Protein AF-A0A9D5UBB8-F1 (afdb_monomer)

Sequence (210 aa):
MQNVVEPSAAPTGLRERKKRERREALIDAAQTLVLERGLDRVTVEDICTSVGVSTRTFFNYFASKDDAVLGVEEFSPSPEAVRTFVAGGPTGDLLADVQALVADLLSHQAMSLDRVHRALALVEREHRLLARHMWWVENLRTGLLDVFGRRRADHPFVPEPELLVMVVMSLLRTTTLEWERLGRAGEPVDHLGSVVDQLRALAGPDPSPH

Nearest PDB structures (foldseek):
  2rae-assembly1_A-2  TM=6.970E-01  e=1.562E-05  Rhodococcus jostii RHA1
  8x0a-assembly1_A  TM=7.176E-01  e=3.049E-05  Mycobacterium tuberculosis
  3lwj-assembly1_A-2  TM=6.387E-01  e=3.022E-04  Syntrophomonas wolfei subsp. wolfei str. Goettingen G311
  6azh-assembly1_B  TM=5.506E-01  e=5.362E-04  Clostridium perfringens
  3ppb-assembly1_B  TM=5.165E-01  e=9.515E-04  Shewanella loihica PV-4

InterPro domains:
  IPR001647 DNA-binding HTH domain, TetR-type [PF00440] (26-67)
  IPR001647 DNA-binding HTH domain, TetR-type [PR00455] (26-39)
  IPR001647 DNA-binding HTH domain, TetR-type [PR00455] (47-70)
  IPR001647 DNA-binding HTH domain, TetR-type [PS50977] (20-80)
  IPR009057 Homedomain-like superfamily [SSF46689] (13-72)
  IPR023772 DNA-binding HTH domain, TetR-type, conserved site [PS01081] (38-69)
  IPR050109 HTH-type, TetR-like transcriptional regulator [PTHR30055] (14-204)

pLDDT: mean 84.74, std 15.16, range [31.66, 97.88]

Foldseek 3Di:
DDDDDDDDPDPVVVVVVVLLVLLQLLLVLLLVCCVVPNNVVDDCVSSCVVSVHDSVSVVVNDVDSLCSPLSDDLLAFDPVLLVQVLVCDPPVDNLVSLLVSLLSSQVVDPPPVVSNVSNVVSCVVPVVSVVVVVVSLVSRLVNQLVSVVSSCVVRNDDDDSNVSSVVSVVLNVVLSVVCVVVVVPDGSSVSSVVVSVVVVVVVDDDPDDD

Mean predicted aligned error: 8.42 Å

Solvent-accessible surface area (backbone atoms only — not comparable to full-atom values): 11992 Å² total; per-residue (Å²): 140,82,84,82,80,77,85,76,81,55,74,66,58,58,51,53,48,55,51,49,57,52,53,48,48,43,21,52,41,31,37,52,50,28,75,74,61,36,70,87,73,53,51,64,62,57,36,19,60,78,68,75,51,52,62,73,58,50,55,74,75,30,96,44,66,66,43,29,36,50,57,68,64,89,70,61,58,49,76,62,51,50,51,39,39,38,74,44,21,88,75,62,45,67,67,64,23,50,50,50,44,50,40,40,41,57,68,73,44,86,57,56,63,67,52,54,51,50,23,52,55,44,34,73,74,37,64,81,42,41,64,59,51,50,51,52,53,49,50,35,52,52,54,48,41,52,49,42,50,55,14,39,74,82,47,76,67,87,74,55,51,70,58,54,46,54,48,52,56,46,51,56,54,48,17,51,51,49,26,53,75,61,70,56,65,79,56,46,57,76,38,39,61,61,50,52,51,54,52,48,64,73,71,51,78,79,83,73,91,125

Radius of gyration: 20.27 Å; Cα contacts (8 Å, |Δi|>4): 168; chains: 1; bounding box: 52×50×59 Å

Structure (mmCIF, N/CA/C/O backbone):
data_AF-A0A9D5UBB8-F1
#
_entry.id   AF-A0A9D5UBB8-F1
#
loop_
_atom_site.group_PDB
_atom_site.id
_atom_site.type_symbol
_atom_site.label_atom_id
_atom_site.label_alt_id
_atom_site.label_comp_id
_atom_site.label_asym_id
_atom_site.label_entity_id
_atom_site.label_seq_id
_atom_site.pdbx_PDB_ins_code
_atom_site.Cartn_x
_atom_site.Cartn_y
_atom_site.Cartn_z
_atom_site.occupancy
_atom_site.B_iso_or_equiv
_atom_site.auth_seq_id
_atom_site.auth_comp_id
_atom_site.auth_asym_id
_atom_site.auth_atom_id
_atom_site.pdbx_PDB_model_num
ATOM 1 N N . MET A 1 1 ? 31.851 33.327 18.092 1.00 35.00 1 MET A N 1
ATOM 2 C CA . MET A 1 1 ? 30.567 32.694 18.464 1.00 35.00 1 MET A CA 1
ATOM 3 C C . MET A 1 1 ? 29.683 32.676 17.225 1.00 35.00 1 MET A C 1
ATOM 5 O O . MET A 1 1 ? 29.115 33.703 16.887 1.00 35.00 1 MET A O 1
ATOM 9 N N . GLN A 1 2 ? 29.658 31.562 16.492 1.00 34.34 2 GLN A N 1
ATOM 10 C CA . GLN A 1 2 ? 28.729 31.329 15.381 1.00 34.34 2 GLN A CA 1
ATOM 11 C C . GLN A 1 2 ? 27.652 30.371 15.892 1.00 34.34 2 GLN A C 1
ATOM 13 O O . GLN A 1 2 ? 27.950 29.220 16.194 1.00 34.34 2 GLN A O 1
ATOM 18 N N . ASN A 1 3 ? 26.425 30.875 16.038 1.00 31.66 3 ASN A N 1
ATOM 19 C CA . ASN A 1 3 ? 25.246 30.048 16.269 1.00 31.66 3 ASN A CA 1
ATOM 20 C C . ASN A 1 3 ? 24.839 29.437 14.927 1.00 31.66 3 ASN A C 1
ATOM 22 O O . ASN A 1 3 ? 24.320 30.136 14.057 1.00 31.66 3 ASN A O 1
ATOM 26 N N . VAL A 1 4 ? 25.094 28.142 14.768 1.00 39.59 4 VAL A N 1
ATOM 27 C CA . VAL A 1 4 ? 24.486 27.332 13.714 1.00 39.59 4 VAL A CA 1
ATOM 28 C C . VAL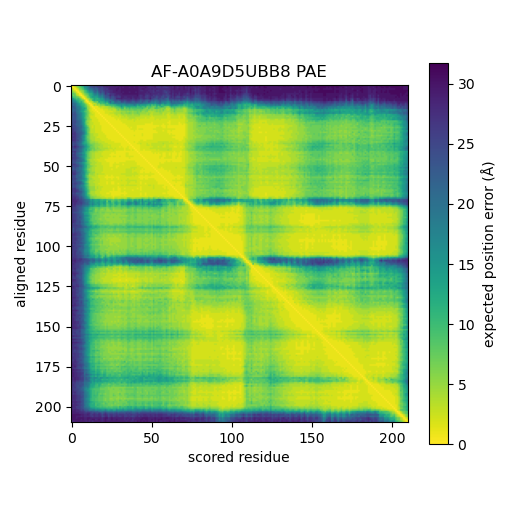 A 1 4 ? 23.039 27.091 14.133 1.00 39.59 4 VAL A C 1
ATOM 30 O O . VAL A 1 4 ? 22.773 26.457 15.149 1.00 39.59 4 VAL A O 1
ATOM 33 N N . VAL A 1 5 ? 22.108 27.673 13.383 1.00 40.50 5 VAL A N 1
ATOM 34 C CA . VAL A 1 5 ? 20.672 27.429 13.523 1.00 40.50 5 VAL A CA 1
ATOM 35 C C . VAL A 1 5 ? 20.382 26.054 12.920 1.00 40.50 5 VAL A C 1
ATOM 37 O O . VAL A 1 5 ? 20.577 25.854 11.723 1.00 40.50 5 VAL A O 1
ATOM 40 N N . GLU A 1 6 ? 19.948 25.105 13.749 1.00 36.81 6 GLU A N 1
ATOM 41 C CA . GLU A 1 6 ? 19.412 23.818 13.296 1.00 36.81 6 GLU A CA 1
ATOM 42 C C . GLU A 1 6 ? 18.152 24.029 12.431 1.00 36.81 6 GLU A C 1
ATOM 44 O O . GLU A 1 6 ? 17.333 24.906 12.734 1.00 36.81 6 GLU A O 1
ATOM 49 N N . PRO A 1 7 ? 17.946 23.239 11.362 1.00 40.22 7 PRO A N 1
ATOM 50 C CA . PRO A 1 7 ? 16.761 23.363 10.527 1.00 40.22 7 PRO A CA 1
ATOM 51 C C . PRO A 1 7 ? 15.523 22.857 11.285 1.00 40.22 7 PRO A C 1
ATOM 53 O O . PRO A 1 7 ? 15.347 21.665 11.524 1.00 40.22 7 PRO A O 1
ATOM 56 N N . SER A 1 8 ? 14.643 23.791 11.652 1.00 43.19 8 SER A N 1
ATOM 57 C CA . SER A 1 8 ? 13.324 23.518 12.230 1.00 43.19 8 SER A CA 1
ATOM 58 C C . SER A 1 8 ? 12.456 22.731 11.242 1.00 43.19 8 SER A C 1
ATOM 60 O O . SER A 1 8 ? 12.075 23.240 10.185 1.00 43.19 8 SER A O 1
ATOM 62 N N . ALA A 1 9 ? 12.124 21.486 11.586 1.00 46.97 9 ALA A N 1
ATOM 63 C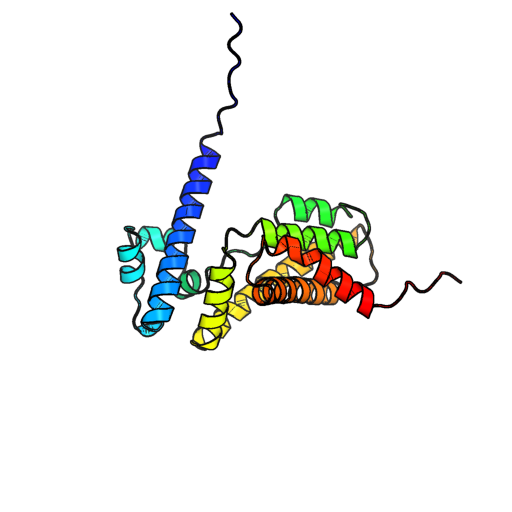 CA . ALA A 1 9 ? 11.106 20.711 10.888 1.00 46.97 9 ALA A CA 1
ATOM 64 C C . ALA A 1 9 ? 9.755 21.450 10.973 1.00 46.97 9 ALA A C 1
ATOM 66 O O . ALA A 1 9 ? 9.185 21.621 12.051 1.00 46.97 9 ALA A O 1
ATOM 67 N N . ALA A 1 10 ? 9.255 21.920 9.830 1.00 48.06 10 ALA A N 1
ATOM 68 C CA . ALA A 1 10 ? 8.090 22.796 9.738 1.00 48.06 10 ALA A CA 1
ATOM 69 C C . ALA A 1 10 ? 6.803 22.207 10.383 1.00 48.06 10 ALA A C 1
ATOM 71 O O . ALA A 1 10 ? 6.562 20.996 10.310 1.00 48.06 10 ALA A O 1
ATOM 72 N N . PRO A 1 11 ? 5.903 23.051 10.937 1.00 54.72 11 PRO A N 1
ATOM 73 C CA . PRO A 1 11 ? 4.670 22.644 11.637 1.00 54.72 11 PRO A CA 1
ATOM 74 C C . PRO A 1 11 ? 3.692 21.796 10.800 1.00 54.72 11 PRO A C 1
ATOM 76 O O . PRO A 1 11 ? 2.891 21.042 11.358 1.00 54.72 11 PRO A O 1
ATOM 79 N N . THR A 1 12 ? 3.778 21.865 9.470 1.00 56.44 12 THR A N 1
ATOM 80 C CA . THR A 1 12 ? 2.997 21.040 8.534 1.00 56.44 12 THR A CA 1
ATOM 81 C C . THR A 1 12 ? 3.331 19.550 8.665 1.00 56.44 12 THR A C 1
ATOM 83 O O . THR A 1 12 ? 2.424 18.720 8.691 1.00 56.44 12 THR A O 1
ATOM 86 N N . GLY A 1 13 ? 4.610 19.203 8.852 1.00 69.25 13 GLY A N 1
ATOM 87 C CA . GLY A 1 13 ? 5.048 17.808 8.977 1.00 69.25 13 GLY A CA 1
ATOM 88 C C . GLY A 1 13 ? 4.532 17.135 10.250 1.00 69.25 13 GLY A C 1
ATOM 89 O O . GLY A 1 13 ? 4.142 15.970 10.229 1.00 69.25 13 GLY A O 1
ATOM 90 N N . LEU A 1 14 ? 4.442 17.882 11.357 1.00 73.56 14 LEU A N 1
ATOM 91 C CA . LEU A 1 14 ? 3.919 17.362 12.623 1.00 73.56 14 LEU A CA 1
ATOM 92 C C . LEU A 1 14 ? 2.410 17.088 12.560 1.00 73.56 14 LEU A C 1
ATOM 94 O O . LEU A 1 14 ? 1.931 16.131 13.170 1.00 73.56 14 LEU A O 1
ATOM 98 N N . ARG A 1 15 ? 1.652 17.921 11.835 1.00 71.19 15 ARG A N 1
ATOM 99 C CA . ARG A 1 15 ? 0.204 17.749 11.668 1.00 71.19 15 ARG A CA 1
ATOM 100 C C . ARG A 1 15 ? -0.118 16.542 10.791 1.00 71.19 15 ARG A C 1
ATOM 102 O O . ARG A 1 15 ? -0.953 15.738 11.198 1.00 71.19 15 ARG A O 1
ATOM 109 N N . GLU A 1 16 ? 0.567 16.387 9.660 1.00 73.00 16 GLU A N 1
ATOM 110 C CA . GLU A 1 16 ? 0.404 15.217 8.787 1.00 73.00 16 GLU A CA 1
ATOM 111 C C . GLU A 1 16 ? 0.838 13.927 9.489 1.00 73.00 16 GLU A C 1
ATOM 113 O O . GLU A 1 16 ? 0.124 12.928 9.438 1.00 73.00 16 GLU A O 1
ATOM 118 N N . ARG A 1 17 ? 1.934 13.965 10.260 1.00 73.31 17 ARG A N 1
ATOM 119 C CA . ARG A 1 17 ? 2.358 12.814 11.066 1.00 73.31 17 ARG A CA 1
ATOM 120 C C . ARG A 1 17 ? 1.308 12.420 12.106 1.00 73.31 17 ARG A C 1
ATOM 122 O O . ARG A 1 17 ? 0.909 11.265 12.146 1.00 73.31 17 ARG A O 1
ATOM 129 N N . LYS A 1 18 ? 0.792 13.376 12.889 1.00 78.88 18 LYS A N 1
ATOM 130 C CA . LYS A 1 18 ? -0.265 13.114 13.888 1.00 78.88 18 LYS A CA 1
ATOM 131 C C . LYS A 1 18 ? -1.574 12.634 13.258 1.00 78.88 18 LYS A C 1
ATOM 133 O O . LYS A 1 18 ? -2.297 11.857 13.879 1.00 78.88 18 LYS A O 1
ATOM 138 N N . LYS A 1 19 ? -1.907 13.127 12.061 1.00 81.31 19 LYS A N 1
ATOM 139 C CA . LYS A 1 19 ? -3.074 12.689 11.284 1.00 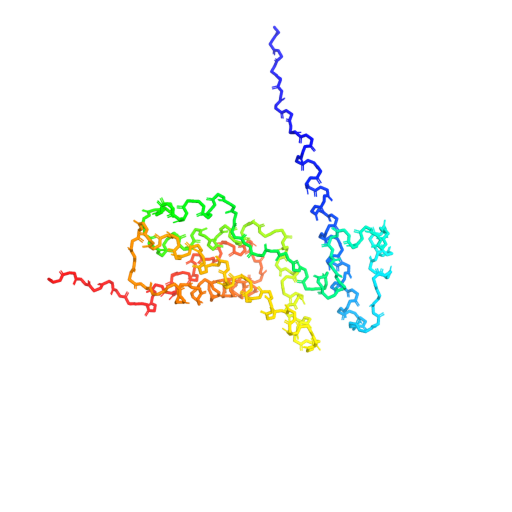81.31 19 LYS A CA 1
ATOM 140 C C . LYS A 1 19 ? -2.907 11.227 10.867 1.00 81.31 19 LYS A C 1
ATOM 142 O O . LYS A 1 19 ? -3.814 10.431 11.095 1.00 81.31 19 LYS A O 1
ATOM 147 N N . ARG A 1 20 ? -1.733 10.877 10.339 1.00 79.81 20 ARG A N 1
ATOM 148 C CA . ARG A 1 20 ? -1.368 9.511 9.966 1.00 79.81 20 ARG A CA 1
ATOM 149 C C . ARG A 1 20 ? -1.384 8.570 11.172 1.00 79.81 20 ARG A C 1
ATOM 151 O O . ARG A 1 20 ? -2.179 7.643 11.174 1.00 79.81 20 ARG A O 1
ATOM 158 N N . GLU A 1 21 ? -0.648 8.884 12.239 1.00 83.88 21 GLU A N 1
ATOM 159 C CA . GLU A 1 21 ? -0.615 8.103 13.493 1.00 83.88 21 GLU A CA 1
ATOM 160 C C . GLU A 1 21 ? -2.028 7.794 14.028 1.00 83.88 21 GLU A C 1
ATOM 162 O O . GLU A 1 21 ? -2.306 6.697 14.505 1.00 83.88 21 GLU A O 1
ATOM 167 N N . ARG A 1 22 ? -2.957 8.755 13.928 1.00 89.12 22 ARG A N 1
ATOM 168 C CA . ARG A 1 22 ? -4.339 8.562 14.386 1.00 89.12 22 ARG A CA 1
ATOM 169 C C . ARG A 1 22 ? -5.153 7.656 13.484 1.00 89.12 22 ARG A C 1
ATOM 171 O O . ARG A 1 22 ? -5.905 6.823 13.982 1.00 89.12 22 ARG A O 1
ATOM 178 N N . ARG A 1 23 ? -5.032 7.854 12.172 1.00 87.50 23 ARG A N 1
ATOM 179 C CA . ARG A 1 23 ? -5.676 7.004 11.171 1.00 87.50 23 ARG A CA 1
ATOM 180 C C . ARG A 1 23 ? -5.230 5.556 11.360 1.00 87.50 23 ARG A C 1
ATOM 182 O O . ARG A 1 23 ? -6.059 4.662 11.442 1.00 87.50 23 ARG A O 1
ATOM 189 N N . GLU A 1 24 ? -3.930 5.367 11.511 1.00 86.25 24 GLU A N 1
ATOM 190 C CA . GLU A 1 24 ? -3.284 4.091 11.774 1.00 86.25 24 GLU A CA 1
ATOM 191 C C . GLU A 1 24 ? -3.813 3.394 13.039 1.00 86.25 24 GLU A C 1
ATOM 193 O O . GLU A 1 24 ? -4.221 2.235 12.974 1.00 86.25 24 GLU A O 1
ATOM 198 N N . ALA A 1 25 ? -3.909 4.116 14.161 1.00 90.62 25 ALA A N 1
ATOM 199 C CA . ALA A 1 25 ? -4.462 3.574 15.404 1.00 90.62 25 ALA A CA 1
ATOM 200 C C . ALA A 1 25 ? -5.929 3.121 15.263 1.00 90.62 25 ALA A C 1
ATOM 202 O O . ALA A 1 25 ? -6.333 2.121 15.856 1.00 90.62 25 ALA A O 1
ATOM 203 N N . LEU A 1 26 ? -6.731 3.833 14.463 1.00 93.50 26 LEU A N 1
ATOM 204 C CA . LEU A 1 26 ? -8.118 3.450 14.179 1.00 93.50 26 LEU A CA 1
ATOM 205 C C . LEU A 1 26 ? -8.211 2.177 13.330 1.00 93.50 26 LEU A C 1
ATOM 207 O O . LEU A 1 26 ? -9.098 1.364 13.579 1.00 93.50 26 LEU A O 1
ATOM 211 N N . ILE A 1 27 ? -7.299 1.986 12.371 1.00 92.19 27 ILE A N 1
ATOM 212 C CA . ILE A 1 27 ? -7.224 0.760 11.560 1.00 92.19 27 ILE A CA 1
ATOM 213 C C . ILE A 1 27 ? -6.857 -0.428 12.444 1.00 92.19 27 ILE A C 1
ATOM 215 O O . ILE A 1 27 ? -7.539 -1.449 12.407 1.00 92.19 27 ILE A O 1
ATOM 219 N N . ASP A 1 28 ? -5.822 -0.290 13.277 1.00 91.06 28 ASP A N 1
ATOM 220 C CA . ASP A 1 28 ? -5.393 -1.364 14.179 1.00 91.06 28 ASP A CA 1
ATOM 221 C C . ASP A 1 28 ? -6.511 -1.776 15.137 1.00 91.06 28 ASP A C 1
ATOM 223 O O . ASP A 1 28 ? -6.783 -2.968 15.301 1.00 91.06 28 ASP A O 1
ATOM 227 N N . ALA A 1 29 ? -7.204 -0.797 15.722 1.00 95.25 29 ALA A N 1
ATOM 228 C CA . ALA A 1 29 ? -8.354 -1.042 16.581 1.00 95.25 29 ALA A CA 1
ATOM 229 C C . ALA A 1 29 ? -9.495 -1.752 15.837 1.00 95.25 29 ALA A C 1
ATOM 231 O O . ALA A 1 29 ? -10.019 -2.752 16.329 1.00 95.25 29 ALA A O 1
ATOM 232 N N . ALA A 1 30 ? -9.860 -1.271 14.645 1.00 95.38 30 ALA A N 1
ATOM 233 C CA . ALA A 1 30 ? -10.922 -1.862 13.836 1.00 95.38 30 ALA A CA 1
ATOM 234 C C . ALA A 1 30 ? -10.602 -3.313 13.454 1.00 95.38 30 ALA A C 1
ATOM 236 O O . ALA A 1 30 ? -11.425 -4.203 13.666 1.00 95.38 30 ALA A O 1
ATOM 237 N N . GLN A 1 31 ? -9.395 -3.565 12.947 1.00 93.88 31 GLN A N 1
ATOM 238 C CA . GLN A 1 31 ? -8.950 -4.900 12.558 1.00 93.88 31 GLN A CA 1
ATOM 239 C C . GLN A 1 31 ? -8.909 -5.854 13.750 1.00 93.88 31 GLN A C 1
ATOM 241 O O . GLN A 1 31 ? -9.426 -6.963 13.651 1.00 93.88 31 GLN A O 1
ATOM 246 N N . THR A 1 32 ? -8.351 -5.420 14.883 1.00 93.62 32 THR A N 1
ATOM 247 C CA . THR A 1 32 ? -8.248 -6.244 16.097 1.00 93.62 32 THR A CA 1
ATOM 248 C C . THR A 1 32 ? -9.630 -6.628 16.617 1.00 93.62 32 THR A C 1
ATOM 250 O O . THR A 1 32 ? -9.929 -7.812 16.764 1.00 93.62 32 THR A O 1
ATOM 253 N N . LEU A 1 33 ? -10.516 -5.646 16.813 1.00 95.75 33 LEU A N 1
ATOM 254 C CA . LEU A 1 33 ? -11.861 -5.894 17.333 1.00 95.75 33 LEU A CA 1
ATOM 255 C C . LEU A 1 33 ? -12.670 -6.811 16.412 1.00 95.75 33 LEU A C 1
ATOM 257 O O . LEU A 1 33 ? -13.388 -7.689 16.893 1.00 95.75 33 LEU A O 1
ATOM 261 N N . VAL A 1 34 ? -12.559 -6.629 15.093 1.00 95.62 34 VAL A N 1
ATOM 262 C CA . VAL A 1 34 ? -13.282 -7.462 14.126 1.00 95.62 34 VAL A CA 1
ATOM 263 C C . VAL A 1 34 ? -12.703 -8.874 14.056 1.00 95.62 34 VAL A C 1
ATOM 265 O O . VAL A 1 34 ? -13.474 -9.830 14.005 1.00 95.62 34 VAL A O 1
ATOM 268 N N . LEU A 1 35 ? -11.379 -9.040 14.117 1.00 92.06 35 LEU A N 1
ATOM 269 C CA . LEU A 1 35 ? -10.755 -10.365 14.173 1.00 92.06 35 LEU A CA 1
ATOM 270 C C . LEU A 1 35 ? -11.155 -11.151 15.431 1.00 92.06 35 LEU A C 1
ATOM 272 O O . LEU A 1 35 ? -11.280 -12.373 15.355 1.00 92.06 35 LEU A O 1
ATOM 276 N N . GLU A 1 36 ? -11.363 -10.465 16.558 1.00 93.50 36 GLU A N 1
ATOM 277 C CA . GLU A 1 36 ? -11.774 -11.067 17.831 1.00 93.50 36 GLU A CA 1
ATOM 278 C C . GLU A 1 36 ? -13.274 -11.381 17.902 1.00 93.50 36 GLU A C 1
ATOM 280 O O . GLU A 1 36 ? -13.670 -12.423 18.427 1.00 93.50 36 GLU A O 1
ATOM 285 N N . ARG A 1 37 ? -14.127 -10.461 17.432 1.00 94.12 37 ARG A N 1
ATOM 286 C CA . ARG A 1 37 ? -15.574 -10.478 17.722 1.00 94.12 37 ARG A CA 1
ATOM 287 C C . ARG A 1 37 ? -16.449 -10.726 16.494 1.00 94.12 37 ARG A C 1
ATOM 289 O O . ARG A 1 37 ? -17.637 -11.001 16.659 1.00 94.12 37 ARG A O 1
ATOM 296 N N . GLY A 1 38 ? -15.882 -10.648 15.292 1.00 92.31 38 GLY A N 1
ATOM 297 C CA . GLY A 1 38 ? -16.609 -10.656 14.022 1.00 92.31 38 GLY A CA 1
ATOM 298 C C . GLY A 1 38 ? -17.159 -9.277 13.654 1.00 92.31 38 GLY A C 1
ATOM 299 O O . GLY A 1 38 ? -17.419 -8.433 14.519 1.00 92.31 38 GLY A O 1
ATOM 300 N N . LEU A 1 39 ? -17.355 -9.035 12.357 1.00 93.25 39 LEU A N 1
ATOM 301 C CA . LEU A 1 39 ? -17.629 -7.691 11.842 1.00 93.25 39 LEU A CA 1
ATOM 302 C C . LEU A 1 39 ? -19.002 -7.148 12.278 1.00 93.25 39 LEU A C 1
ATOM 304 O O . LEU A 1 39 ? -19.124 -5.944 12.480 1.00 93.25 39 LEU A O 1
ATOM 308 N N . ASP A 1 40 ? -20.012 -7.986 12.536 1.00 93.00 40 ASP A N 1
ATOM 309 C CA . ASP A 1 40 ? -21.339 -7.531 13.002 1.00 93.00 40 ASP A CA 1
ATOM 310 C C . ASP A 1 40 ? -21.354 -7.025 14.441 1.00 93.00 40 ASP A C 1
ATOM 312 O O . ASP A 1 40 ? -22.159 -6.162 14.788 1.00 93.00 40 ASP A O 1
ATOM 316 N N . ARG A 1 41 ? -20.474 -7.562 15.290 1.00 94.69 41 ARG A N 1
ATOM 317 C CA . ARG A 1 41 ? -20.488 -7.292 16.735 1.00 94.69 41 ARG A CA 1
ATOM 318 C C . ARG A 1 41 ? -19.673 -6.065 17.131 1.00 94.69 41 ARG A C 1
ATOM 320 O O . ARG A 1 41 ? -19.640 -5.726 18.308 1.00 94.69 41 ARG A O 1
ATOM 327 N N . VAL A 1 42 ? -19.003 -5.436 16.169 1.00 97.31 42 VAL A N 1
ATOM 328 C CA . VAL A 1 42 ? -18.158 -4.259 16.381 1.00 97.31 42 VAL A CA 1
ATOM 329 C C . VAL A 1 42 ? -18.852 -3.024 15.823 1.00 97.31 42 VAL A C 1
ATOM 331 O O . VAL A 1 42 ? -19.240 -2.990 14.651 1.00 97.31 42 VAL A O 1
ATOM 334 N N . THR A 1 43 ? -18.979 -1.992 16.648 1.00 97.38 43 THR A N 1
ATOM 335 C CA . THR A 1 43 ? -19.530 -0.686 16.265 1.00 97.38 43 THR A CA 1
ATOM 336 C C . THR A 1 43 ? -18.425 0.345 16.025 1.00 97.38 43 THR A C 1
ATOM 338 O O . THR A 1 43 ? -17.272 0.153 16.415 1.00 97.38 43 THR A O 1
ATOM 341 N N . VAL A 1 44 ? -18.761 1.460 15.364 1.00 97.38 44 VAL A N 1
ATOM 342 C CA . VAL A 1 44 ? -17.823 2.589 15.216 1.00 97.38 44 VAL A CA 1
ATOM 343 C C . VAL A 1 44 ? -17.495 3.176 16.592 1.00 97.38 44 VAL A C 1
ATOM 345 O O . VAL A 1 44 ? -16.356 3.561 16.843 1.00 97.38 44 VAL A O 1
ATOM 348 N N . GLU A 1 45 ? -18.465 3.190 17.503 1.00 97.62 45 GLU A N 1
ATOM 349 C CA . GLU A 1 45 ? -18.317 3.616 18.891 1.00 97.62 45 GLU A CA 1
ATOM 350 C C . GLU A 1 45 ? -17.312 2.752 19.663 1.00 97.62 45 GLU A C 1
ATOM 352 O O . GLU A 1 45 ? -16.493 3.308 20.398 1.00 97.62 45 GLU A O 1
ATOM 357 N N . ASP A 1 46 ? -17.308 1.429 19.464 1.00 97.88 46 ASP A N 1
ATOM 358 C CA . ASP A 1 46 ? -16.328 0.528 20.092 1.00 97.88 46 ASP A CA 1
ATOM 359 C C . ASP A 1 46 ? -14.898 0.873 19.655 1.00 97.88 46 ASP A C 1
ATOM 361 O O . ASP A 1 46 ? -14.002 1.023 20.489 1.00 97.88 46 ASP A O 1
ATOM 365 N N . ILE A 1 47 ? -14.701 1.073 18.346 1.00 97.62 47 ILE A N 1
ATOM 366 C CA . ILE A 1 47 ? -13.408 1.442 17.746 1.00 97.62 47 ILE A CA 1
ATOM 367 C C . ILE A 1 47 ? -12.952 2.820 18.250 1.00 97.62 47 ILE A C 1
ATOM 369 O O . ILE A 1 47 ? -11.787 3.035 18.590 1.00 97.62 47 ILE A O 1
ATOM 373 N N . CYS A 1 48 ? -13.875 3.779 18.318 1.00 97.38 48 CYS A N 1
ATOM 374 C CA . CYS A 1 48 ? -13.596 5.123 18.816 1.00 97.38 48 CYS A CA 1
ATOM 375 C C . CYS A 1 48 ? -13.193 5.103 20.292 1.00 97.38 48 CYS A C 1
ATOM 377 O O . CYS A 1 48 ? -12.218 5.753 20.675 1.00 97.38 48 CYS A O 1
ATOM 379 N N . THR A 1 49 ? -13.910 4.319 21.099 1.00 97.31 49 THR A N 1
ATOM 380 C CA . THR A 1 49 ? -13.626 4.113 22.521 1.00 97.31 49 THR A CA 1
ATOM 381 C C . THR A 1 49 ? -12.229 3.540 22.730 1.00 97.31 49 THR A C 1
ATOM 383 O O . THR A 1 49 ? -11.494 4.054 23.570 1.00 97.31 49 THR A O 1
ATOM 386 N N . SER A 1 50 ? -11.820 2.537 21.944 1.00 96.81 50 SER A N 1
ATOM 387 C CA . SER A 1 50 ? -10.497 1.918 22.104 1.00 96.81 50 SER A CA 1
ATOM 388 C C . SER A 1 50 ? -9.332 2.853 21.765 1.00 96.81 50 SER A C 1
ATOM 390 O O . SER A 1 50 ? -8.243 2.680 22.303 1.00 96.81 50 SER A O 1
ATOM 392 N N . VAL A 1 51 ? -9.546 3.847 20.894 1.00 96.19 51 VAL A N 1
ATOM 393 C CA . VAL A 1 51 ? -8.515 4.828 20.493 1.00 96.19 51 VAL A CA 1
ATOM 394 C C . VAL A 1 51 ? -8.628 6.150 21.271 1.00 96.19 51 VAL A C 1
ATOM 396 O O . VAL A 1 51 ? -7.724 6.983 21.225 1.00 96.19 51 VAL A O 1
ATOM 399 N N . GLY A 1 52 ? -9.722 6.367 22.008 1.00 95.50 52 GLY A N 1
ATOM 400 C CA . GLY A 1 52 ? -9.965 7.605 22.753 1.00 95.50 52 GLY A CA 1
ATOM 401 C C . GLY A 1 52 ? -10.331 8.797 21.861 1.00 95.50 52 GLY A C 1
ATOM 402 O O . GLY A 1 52 ? -9.909 9.925 22.121 1.00 95.50 52 GLY A O 1
ATOM 403 N N . VAL A 1 53 ? -11.101 8.568 20.792 1.00 95.88 53 VAL A N 1
ATOM 404 C CA . VAL A 1 53 ? -11.580 9.623 19.879 1.00 95.88 53 VAL A CA 1
ATOM 405 C C . VAL A 1 53 ? -13.106 9.641 19.791 1.00 95.88 53 VAL A C 1
ATOM 407 O O . VAL A 1 53 ? -13.776 8.711 20.219 1.00 95.88 53 VAL A O 1
ATOM 410 N N . SER A 1 54 ? -13.681 10.706 19.228 1.00 96.38 54 SER A N 1
ATOM 411 C CA . SER A 1 54 ? -15.123 10.767 18.953 1.00 96.38 54 SER A CA 1
ATOM 412 C C . SER A 1 54 ? -15.487 10.107 17.619 1.00 96.38 54 SER A C 1
ATOM 414 O O . SER A 1 54 ? -14.674 10.084 16.694 1.00 96.38 54 SER A O 1
ATOM 416 N N . THR A 1 55 ? -16.746 9.693 17.460 1.00 96.44 55 THR A N 1
ATOM 417 C CA . THR A 1 55 ? -17.292 9.214 16.173 1.00 96.44 55 THR A CA 1
ATOM 418 C C . THR A 1 55 ? -17.151 10.256 15.063 1.00 96.44 55 THR A C 1
ATOM 420 O O . THR A 1 55 ? -16.762 9.933 13.946 1.00 96.44 55 THR A O 1
ATOM 423 N N . ARG A 1 56 ? -17.336 11.547 15.377 1.00 95.56 56 ARG A N 1
ATOM 424 C CA . ARG A 1 56 ? -17.041 12.647 14.441 1.00 95.56 56 ARG A CA 1
ATOM 425 C C . ARG A 1 56 ? -15.586 12.629 13.972 1.00 95.56 56 ARG A C 1
ATOM 427 O O . ARG A 1 56 ? -15.319 12.902 12.809 1.00 95.56 56 ARG A O 1
ATOM 434 N N . THR A 1 57 ? -14.648 12.337 14.872 1.00 93.38 57 THR A N 1
ATOM 435 C CA . THR A 1 57 ? -13.233 12.215 14.508 1.00 93.38 57 THR A CA 1
ATOM 436 C C . THR A 1 57 ? -13.029 11.025 13.585 1.00 93.38 57 THR A C 1
ATOM 438 O O . THR A 1 57 ? -12.368 11.203 12.575 1.00 93.38 57 THR A O 1
ATOM 441 N N . PHE A 1 58 ? -13.632 9.868 13.868 1.00 94.88 58 PHE A N 1
ATOM 442 C CA 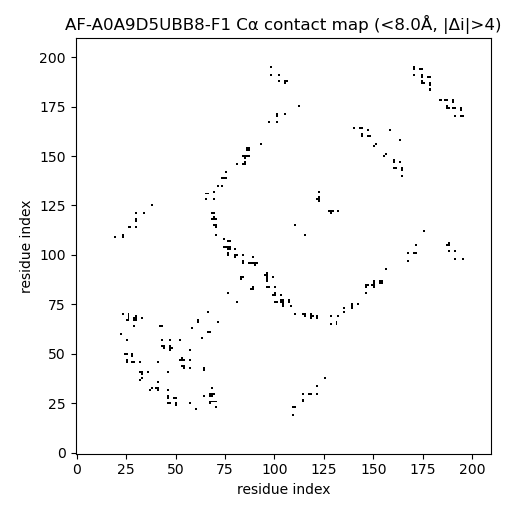. PHE A 1 58 ? -13.580 8.693 12.990 1.00 94.88 58 PHE A CA 1
ATOM 443 C C . PHE A 1 58 ? -14.060 9.007 11.568 1.00 94.88 58 PHE A C 1
ATOM 445 O O . PHE A 1 58 ? -13.339 8.738 10.609 1.00 94.88 58 PHE A O 1
ATOM 452 N N . PHE A 1 59 ? -15.219 9.659 11.428 1.00 93.88 59 PHE A N 1
ATOM 453 C CA . PHE A 1 59 ? -15.777 10.000 10.116 1.00 93.88 59 PHE A CA 1
ATOM 454 C C . PHE A 1 59 ? -14.969 11.055 9.343 1.00 93.88 59 PHE A C 1
ATOM 456 O O . PHE A 1 59 ? -15.135 11.183 8.134 1.00 93.88 59 PHE A O 1
ATOM 463 N N . ASN A 1 60 ? -14.045 11.773 9.994 1.00 91.31 60 ASN A N 1
ATOM 464 C CA . ASN A 1 60 ? -13.072 12.612 9.283 1.00 91.31 60 ASN A CA 1
ATOM 465 C C . ASN A 1 60 ? -11.983 11.789 8.566 1.00 91.31 60 ASN A C 1
ATOM 467 O O . ASN A 1 60 ? -11.256 12.349 7.747 1.00 91.31 60 ASN A O 1
ATOM 471 N N . TYR A 1 61 ? -11.823 10.505 8.907 1.00 87.69 61 TYR A N 1
ATOM 472 C CA . TYR A 1 61 ? -10.826 9.604 8.318 1.00 87.69 61 TYR A CA 1
ATOM 473 C C . TYR A 1 61 ? -11.447 8.521 7.438 1.00 87.69 61 TYR A C 1
ATOM 475 O O . TYR A 1 61 ? -10.840 8.148 6.438 1.00 87.69 61 TYR A O 1
ATOM 483 N N . PHE A 1 62 ? -12.625 8.010 7.802 1.00 90.25 62 PHE A N 1
ATOM 484 C CA . PHE A 1 62 ? -13.249 6.871 7.133 1.00 90.25 62 PHE A CA 1
ATOM 485 C C . PHE A 1 62 ? -14.723 7.136 6.857 1.00 90.25 62 PHE A C 1
ATOM 487 O O . PHE A 1 62 ? -15.453 7.600 7.731 1.00 90.25 62 PHE A O 1
ATOM 494 N N . ALA A 1 63 ? -15.184 6.778 5.659 1.00 88.94 63 ALA A N 1
ATOM 495 C CA . ALA A 1 63 ? -16.599 6.870 5.315 1.00 88.94 63 ALA A CA 1
ATOM 496 C C . ALA A 1 63 ? -17.438 5.791 6.025 1.00 88.94 63 ALA A C 1
ATOM 498 O O . ALA A 1 63 ? -18.633 5.978 6.248 1.00 88.94 63 ALA A O 1
ATOM 499 N N . SER A 1 64 ? -16.825 4.662 6.394 1.00 91.25 64 SER A N 1
ATOM 500 C CA . SER A 1 64 ? -17.509 3.545 7.045 1.00 91.25 64 SER A CA 1
ATOM 501 C C . SER A 1 64 ? -16.580 2.703 7.927 1.00 91.25 64 SER A C 1
ATOM 503 O O . SER A 1 64 ? -15.357 2.798 7.835 1.00 91.25 64 SER 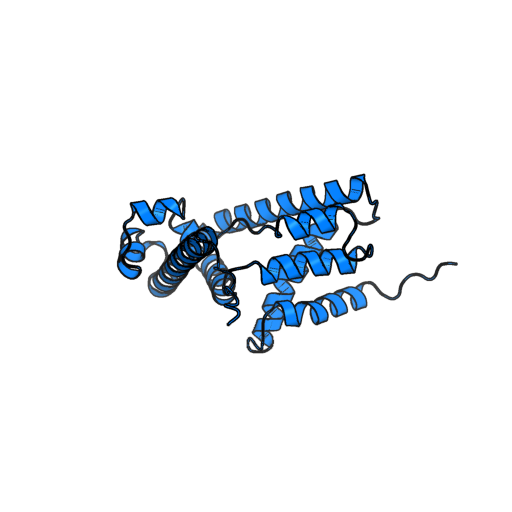A O 1
ATOM 505 N N . LYS A 1 65 ? -17.168 1.840 8.771 1.00 92.69 65 LYS A N 1
ATOM 506 C CA . LYS A 1 65 ? -16.433 0.814 9.532 1.00 92.69 65 LYS A CA 1
ATOM 507 C C . LYS A 1 65 ? -15.624 -0.089 8.602 1.00 92.69 65 LYS A C 1
ATOM 509 O O . LYS A 1 65 ? -14.459 -0.340 8.878 1.00 92.69 65 LYS A O 1
ATOM 514 N N . ASP A 1 66 ? -16.219 -0.523 7.497 1.00 92.25 66 ASP A N 1
ATOM 515 C CA . ASP A 1 66 ? -15.584 -1.430 6.540 1.00 92.25 66 ASP A CA 1
ATOM 516 C C . ASP A 1 66 ? -14.317 -0.810 5.926 1.00 92.25 66 ASP A C 1
ATOM 518 O O . ASP A 1 66 ? -13.325 -1.510 5.740 1.00 92.25 66 ASP A O 1
ATOM 522 N N . ASP A 1 67 ? -14.303 0.512 5.702 1.00 88.25 67 ASP A N 1
ATOM 523 C CA . ASP A 1 67 ? -13.101 1.236 5.254 1.00 88.25 67 ASP A CA 1
ATOM 524 C C . ASP A 1 67 ? -11.979 1.200 6.290 1.00 88.25 67 ASP A C 1
ATOM 526 O O . ASP A 1 67 ? -10.817 0.991 5.943 1.00 88.25 67 ASP A O 1
ATOM 530 N N . ALA A 1 68 ? -12.322 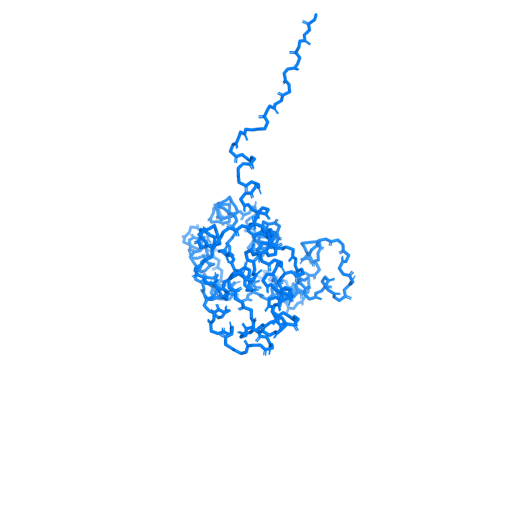1.379 7.568 1.00 90.75 68 ALA A N 1
ATOM 531 C CA . ALA A 1 68 ? -11.354 1.301 8.658 1.00 90.75 68 ALA A CA 1
ATOM 532 C C . ALA A 1 68 ? -10.824 -0.129 8.847 1.00 90.75 68 ALA A C 1
ATOM 534 O O . ALA A 1 68 ? -9.632 -0.318 9.066 1.00 90.75 68 ALA A O 1
ATOM 535 N N . VAL A 1 69 ? -11.692 -1.136 8.715 1.00 91.25 69 VAL A N 1
ATOM 536 C CA . VAL A 1 69 ? -11.350 -2.564 8.831 1.00 91.25 69 VAL A CA 1
ATOM 537 C C . VAL A 1 69 ? -10.403 -2.996 7.713 1.00 91.25 69 VAL A C 1
ATOM 539 O O . VAL A 1 69 ? -9.409 -3.677 7.961 1.00 91.25 69 VAL A O 1
ATOM 542 N N . LEU A 1 70 ? -10.667 -2.568 6.481 1.00 85.88 70 LEU A N 1
ATOM 543 C CA . LEU A 1 70 ? -9.781 -2.856 5.357 1.00 85.88 70 LEU A CA 1
ATOM 544 C C . LEU A 1 70 ? -8.519 -1.976 5.358 1.00 85.88 70 LEU A C 1
ATOM 546 O O . LEU A 1 70 ? -7.569 -2.274 4.643 1.00 85.88 70 LEU A O 1
ATOM 550 N N . GLY A 1 71 ? -8.494 -0.903 6.155 1.00 78.12 71 GLY A N 1
ATOM 551 C CA . GLY A 1 71 ? -7.373 0.035 6.229 1.00 78.12 71 GLY A CA 1
ATOM 552 C C . GLY A 1 71 ? -7.178 0.879 4.969 1.00 78.12 71 GLY A C 1
ATOM 553 O O . GLY A 1 71 ? -6.136 1.511 4.802 1.00 78.12 71 GLY A O 1
ATOM 554 N N . VAL A 1 72 ? -8.185 0.907 4.096 1.00 64.38 72 VAL A N 1
ATOM 555 C CA . VAL A 1 72 ? -8.072 1.355 2.706 1.00 64.38 72 VAL A CA 1
ATOM 556 C C . VAL A 1 72 ? -7.697 2.829 2.633 1.00 64.38 72 VAL A C 1
ATOM 5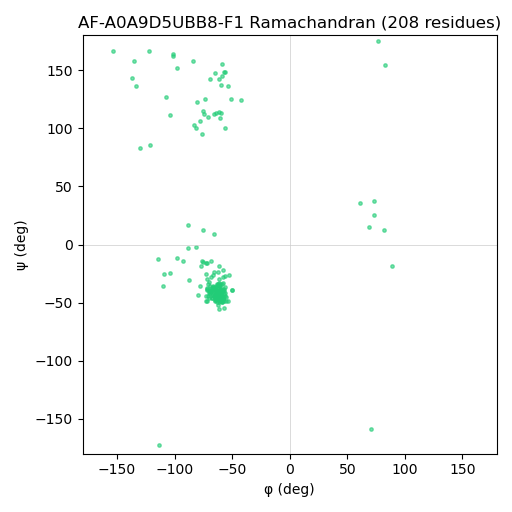58 O O . VAL A 1 72 ? -8.458 3.708 3.040 1.00 64.38 72 VAL A O 1
ATOM 561 N N . GLU A 1 73 ? -6.497 3.092 2.130 1.00 65.69 73 GLU A N 1
ATOM 562 C CA . GLU A 1 73 ? -6.080 4.396 1.615 1.00 65.69 73 GLU A CA 1
ATOM 563 C C . GLU A 1 73 ? -6.149 4.366 0.083 1.00 65.69 73 GLU A C 1
ATOM 565 O O . GLU A 1 73 ? -6.196 3.283 -0.515 1.00 65.69 73 GLU A O 1
ATOM 570 N N . GLU A 1 74 ? -6.154 5.538 -0.557 1.00 60.59 74 GLU A N 1
ATOM 571 C CA . GLU A 1 74 ? -5.803 5.634 -1.975 1.00 60.59 74 GLU A CA 1
ATOM 572 C C . GLU A 1 74 ? -4.407 5.025 -2.136 1.00 60.59 74 GLU A C 1
ATOM 574 O O . GLU A 1 74 ? -3.392 5.612 -1.767 1.00 60.59 74 GLU A O 1
ATOM 579 N N . PHE A 1 75 ? -4.367 3.778 -2.601 1.00 68.19 75 PHE A N 1
ATOM 580 C CA . PHE A 1 75 ? -3.129 3.095 -2.919 1.00 68.19 75 PHE A CA 1
ATOM 581 C C . PHE A 1 75 ? -2.676 3.688 -4.240 1.00 68.19 75 PHE A C 1
ATOM 583 O O . PHE A 1 75 ? -3.170 3.331 -5.304 1.00 68.19 75 PHE A O 1
ATOM 590 N N . SER A 1 76 ? -1.816 4.687 -4.154 1.00 76.94 76 SER A N 1
ATOM 591 C CA . SER A 1 76 ? -1.281 5.384 -5.310 1.00 76.94 76 SER A CA 1
ATOM 592 C C . SER A 1 76 ? 0.208 5.606 -5.105 1.00 76.94 76 SER A C 1
ATOM 594 O O . SER A 1 76 ? 0.609 5.911 -3.976 1.00 76.94 76 SER A O 1
ATOM 596 N N . PRO A 1 77 ? 1.023 5.509 -6.166 1.00 84.88 77 PRO A N 1
ATOM 597 C CA . PRO A 1 77 ? 2.410 5.926 -6.077 1.00 84.88 77 PRO A CA 1
ATOM 598 C C . PRO A 1 77 ? 2.484 7.400 -5.673 1.00 84.88 77 PRO A C 1
ATOM 600 O O . PRO A 1 77 ? 1.553 8.179 -5.917 1.00 84.88 77 PRO A O 1
ATOM 603 N N . SER A 1 78 ? 3.595 7.800 -5.067 1.00 88.50 78 SER A N 1
ATOM 604 C CA . SER A 1 78 ? 3.825 9.188 -4.705 1.00 88.50 78 SER A CA 1
ATOM 605 C C . SER A 1 78 ? 3.707 10.091 -5.944 1.00 88.50 78 SER A C 1
ATOM 607 O O . SER A 1 78 ? 4.064 9.689 -7.060 1.00 88.50 78 SER A O 1
ATOM 609 N N . PRO A 1 79 ? 3.254 11.351 -5.795 1.00 91.31 79 PRO A N 1
ATOM 610 C CA . PRO A 1 79 ? 3.186 12.271 -6.927 1.00 91.31 79 PRO A CA 1
ATOM 611 C C . PRO A 1 79 ? 4.534 12.453 -7.637 1.00 91.31 79 PRO A C 1
ATOM 613 O O . PRO A 1 79 ? 4.565 12.785 -8.818 1.00 91.31 79 PRO A O 1
ATOM 616 N N . GLU A 1 80 ? 5.646 12.279 -6.919 1.00 93.31 80 GLU A N 1
ATOM 617 C CA . GLU A 1 80 ? 6.992 12.332 -7.482 1.00 93.31 80 GLU A CA 1
ATOM 618 C C . GLU A 1 80 ? 7.312 11.104 -8.329 1.00 93.31 80 GLU A C 1
ATOM 620 O O . GLU A 1 80 ? 7.699 11.277 -9.483 1.00 93.31 80 GLU A O 1
ATOM 625 N N . ALA A 1 81 ? 7.062 9.894 -7.826 1.00 94.38 81 ALA A N 1
ATOM 626 C CA . ALA A 1 81 ? 7.255 8.677 -8.605 1.00 94.38 81 ALA A CA 1
ATOM 627 C C . ALA A 1 81 ? 6.381 8.654 -9.862 1.00 94.38 81 ALA A C 1
ATOM 629 O O . ALA A 1 81 ? 6.873 8.310 -10.935 1.00 94.38 81 ALA A O 1
ATOM 630 N N . VAL A 1 82 ? 5.127 9.116 -9.774 1.00 95.56 82 VAL A N 1
ATOM 631 C CA . VAL A 1 82 ? 4.262 9.275 -10.954 1.00 95.56 82 VAL A CA 1
ATOM 632 C C . VAL A 1 82 ? 4.888 10.226 -11.974 1.00 95.56 82 VAL A C 1
ATOM 634 O O . VAL A 1 82 ? 4.950 9.894 -13.155 1.00 95.56 82 VAL A O 1
ATOM 637 N N . ARG A 1 83 ? 5.366 11.406 -11.549 1.00 96.94 83 ARG A N 1
ATOM 638 C CA . ARG A 1 83 ? 6.001 12.371 -12.466 1.00 96.94 83 ARG A CA 1
ATOM 639 C C . ARG A 1 83 ? 7.243 11.784 -13.133 1.00 96.94 83 ARG A C 1
ATOM 641 O O . ARG A 1 83 ? 7.374 11.901 -14.347 1.00 96.94 83 ARG A O 1
ATOM 648 N N . THR A 1 84 ? 8.119 11.151 -12.358 1.00 97.81 84 THR A N 1
ATOM 649 C CA . THR A 1 84 ? 9.354 10.533 -12.857 1.00 97.81 84 THR A CA 1
ATOM 650 C C . THR A 1 84 ? 9.056 9.412 -13.847 1.00 97.81 84 THR A C 1
ATOM 652 O O . THR A 1 84 ? 9.637 9.381 -14.930 1.00 97.81 84 THR A O 1
ATOM 655 N N . PHE A 1 85 ? 8.108 8.533 -13.514 1.00 97.69 85 PHE A N 1
ATOM 656 C CA . PHE A 1 85 ? 7.710 7.432 -14.382 1.00 97.69 85 PHE A CA 1
ATOM 657 C C . PHE A 1 85 ? 7.092 7.933 -15.691 1.00 97.69 85 PHE A C 1
ATOM 659 O O . PHE A 1 85 ? 7.467 7.462 -16.764 1.00 97.69 85 PHE A O 1
ATOM 666 N N . VAL A 1 86 ? 6.173 8.903 -15.626 1.00 97.88 86 VAL A N 1
ATOM 667 C CA . VAL A 1 86 ? 5.532 9.483 -16.819 1.00 97.88 86 VAL A CA 1
ATOM 668 C C . VAL A 1 86 ? 6.557 10.154 -17.734 1.00 97.88 86 VAL A C 1
ATOM 670 O O . VAL A 1 86 ? 6.446 10.018 -18.945 1.00 97.88 86 VAL A O 1
ATOM 673 N N . ALA A 1 87 ? 7.589 10.789 -17.172 1.00 97.62 87 ALA A N 1
ATOM 674 C CA . ALA A 1 87 ? 8.688 11.410 -17.918 1.00 97.62 87 ALA A CA 1
ATOM 675 C C . ALA A 1 87 ? 9.715 10.409 -18.496 1.00 97.62 87 ALA A C 1
ATOM 677 O O . ALA A 1 87 ? 10.810 10.811 -18.890 1.00 97.62 87 ALA A O 1
ATOM 678 N N . GLY A 1 88 ? 9.404 9.108 -18.503 1.00 96.38 88 GLY A N 1
ATOM 679 C CA . GLY A 1 88 ? 10.264 8.083 -19.089 1.00 96.38 88 GLY A CA 1
ATOM 680 C C . GLY A 1 88 ? 11.411 7.617 -18.189 1.00 96.38 88 GLY A C 1
ATOM 681 O O . GLY A 1 88 ? 12.313 6.956 -18.685 1.00 96.38 88 GLY A O 1
ATOM 682 N N . GLY A 1 89 ? 11.408 7.959 -16.898 1.00 96.00 89 GLY A N 1
ATOM 683 C CA . GLY A 1 89 ? 12.469 7.604 -15.954 1.00 96.00 89 GLY A CA 1
ATOM 684 C C . GLY A 1 89 ? 12.025 6.634 -14.849 1.00 96.00 89 GLY A C 1
ATOM 685 O O . GLY A 1 89 ? 10.883 6.163 -14.860 1.00 96.00 89 GLY A O 1
ATOM 686 N N . PRO A 1 90 ? 12.894 6.381 -13.850 1.00 95.88 90 PRO A N 1
ATOM 687 C CA . PRO A 1 90 ? 14.196 7.029 -13.644 1.00 95.88 90 PRO A CA 1
ATOM 688 C C . PRO A 1 90 ? 15.333 6.554 -14.564 1.00 95.88 90 PRO A C 1
ATOM 690 O O . PRO A 1 90 ? 16.331 7.260 -14.680 1.00 95.88 90 PRO A O 1
ATOM 693 N N . THR A 1 91 ? 15.214 5.390 -15.201 1.00 96.31 91 THR A N 1
ATOM 694 C CA . THR A 1 91 ? 16.304 4.767 -15.973 1.00 96.31 91 THR A CA 1
ATOM 695 C C . THR A 1 91 ? 16.082 4.785 -17.481 1.00 96.31 91 THR A C 1
ATOM 697 O O . THR A 1 91 ? 17.055 4.732 -18.231 1.00 96.31 91 THR A O 1
ATOM 700 N N . GLY A 1 92 ? 14.826 4.849 -17.933 1.00 94.06 92 GLY A N 1
ATOM 701 C CA . GLY A 1 92 ? 14.466 4.638 -19.336 1.00 94.06 92 GLY A CA 1
ATOM 702 C C . GLY A 1 92 ? 14.176 3.176 -19.676 1.00 94.06 92 GLY A C 1
ATOM 703 O O . GLY A 1 92 ? 13.490 2.918 -20.666 1.00 94.06 92 GLY A O 1
ATOM 704 N N . ASP A 1 93 ? 14.622 2.226 -18.849 1.00 94.81 93 ASP A N 1
ATOM 705 C CA . ASP A 1 93 ? 14.234 0.823 -18.958 1.00 94.81 93 ASP A CA 1
ATOM 706 C C . ASP A 1 93 ? 12.862 0.607 -18.311 1.00 94.81 93 ASP A C 1
ATOM 708 O O . ASP A 1 93 ? 12.657 0.890 -17.130 1.00 94.81 93 ASP A O 1
ATOM 712 N N . LEU A 1 94 ? 11.901 0.094 -19.083 1.00 95.12 94 LEU A N 1
ATOM 713 C CA . LEU A 1 94 ? 10.515 -0.021 -18.627 1.00 95.12 94 LEU A CA 1
ATOM 714 C C . LEU A 1 94 ? 10.383 -0.911 -17.388 1.00 95.12 94 LEU A C 1
ATOM 716 O O . LEU A 1 94 ? 9.616 -0.579 -16.486 1.00 95.12 94 LEU A O 1
ATOM 720 N N . LEU A 1 95 ? 11.100 -2.037 -17.334 1.00 94.56 95 LEU A N 1
ATOM 721 C CA . LEU A 1 95 ? 10.987 -2.966 -16.213 1.00 94.56 95 LEU A CA 1
ATOM 722 C C . LEU A 1 95 ? 11.614 -2.378 -14.946 1.00 94.56 95 LEU A C 1
ATOM 724 O O . LEU A 1 95 ? 11.004 -2.458 -13.881 1.00 94.56 95 LEU A O 1
ATOM 728 N N . ALA A 1 96 ? 12.793 -1.764 -15.050 1.00 95.69 96 ALA A N 1
ATOM 729 C CA . ALA A 1 96 ? 13.435 -1.073 -13.936 1.00 95.69 96 ALA A CA 1
ATOM 730 C C . ALA A 1 96 ? 12.595 0.115 -13.438 1.00 95.69 96 ALA A C 1
ATOM 732 O O . ALA A 1 96 ? 12.476 0.328 -12.231 1.00 95.69 96 ALA A O 1
ATOM 733 N N . ASP A 1 97 ? 11.948 0.845 -14.344 1.00 97.00 97 ASP A N 1
ATOM 734 C CA . ASP A 1 97 ? 11.091 1.976 -13.992 1.00 97.00 97 ASP A CA 1
ATOM 735 C C . ASP A 1 97 ? 9.779 1.522 -13.333 1.00 97.00 97 ASP A C 1
ATOM 737 O O . ASP A 1 97 ? 9.330 2.127 -12.357 1.00 97.00 97 ASP A O 1
ATOM 741 N N . VAL A 1 98 ? 9.189 0.411 -13.795 1.00 96.62 98 VAL A N 1
ATOM 742 C CA . VAL A 1 98 ? 8.062 -0.249 -13.112 1.00 96.62 98 VAL A CA 1
ATOM 743 C C . VAL A 1 98 ? 8.491 -0.760 -11.737 1.00 96.62 98 VAL A C 1
ATOM 745 O O . VAL A 1 98 ? 7.761 -0.570 -10.767 1.00 96.62 98 VAL A O 1
ATOM 748 N N . GLN A 1 99 ? 9.677 -1.361 -11.616 1.00 96.62 99 GLN A N 1
ATOM 749 C CA . GLN A 1 99 ? 10.220 -1.802 -10.331 1.00 96.62 99 GLN A CA 1
ATOM 750 C C . GLN A 1 99 ? 10.380 -0.621 -9.362 1.00 96.62 99 GLN A C 1
ATOM 752 O O . GLN A 1 99 ? 9.999 -0.745 -8.201 1.00 96.62 99 GLN A O 1
ATOM 757 N N . ALA A 1 100 ? 10.877 0.531 -9.822 1.00 96.00 100 ALA A N 1
ATOM 758 C CA . ALA A 1 100 ? 10.978 1.740 -9.004 1.00 96.00 100 ALA A CA 1
ATOM 759 C C . ALA A 1 100 ? 9.598 2.258 -8.561 1.00 96.00 100 ALA A C 1
ATOM 761 O O . ALA A 1 100 ? 9.425 2.634 -7.403 1.00 96.00 100 ALA A O 1
ATOM 762 N N . LEU A 1 101 ? 8.598 2.216 -9.448 1.00 94.69 101 LEU A N 1
ATOM 763 C CA . LEU A 1 101 ? 7.219 2.585 -9.122 1.00 94.69 101 LEU A CA 1
ATOM 764 C C . LEU A 1 101 ? 6.599 1.640 -8.076 1.00 94.69 101 LEU A C 1
ATOM 766 O O . LEU A 1 101 ? 5.905 2.090 -7.168 1.00 94.69 101 LEU A O 1
ATOM 770 N N . VAL A 1 102 ? 6.867 0.334 -8.173 1.00 93.69 102 VAL A N 1
ATOM 771 C CA . VAL A 1 102 ? 6.430 -0.663 -7.180 1.00 93.69 102 VAL A CA 1
ATOM 772 C C . VAL A 1 102 ? 7.169 -0.484 -5.854 1.00 93.69 102 VAL A C 1
ATOM 774 O O . VAL A 1 102 ? 6.555 -0.605 -4.799 1.00 93.69 102 VAL A O 1
ATOM 777 N N . ALA A 1 103 ? 8.463 -0.167 -5.882 1.00 92.62 103 ALA A N 1
ATOM 778 C CA . ALA A 1 103 ? 9.236 0.120 -4.678 1.00 92.62 103 ALA A CA 1
ATOM 779 C C . ALA A 1 103 ? 8.702 1.360 -3.948 1.00 92.62 103 ALA A C 1
ATOM 781 O O . ALA A 1 103 ? 8.552 1.326 -2.728 1.00 92.62 103 ALA A O 1
ATOM 782 N N . ASP A 1 104 ? 8.364 2.421 -4.689 1.00 91.06 104 ASP A N 1
ATOM 783 C CA . ASP A 1 104 ? 7.687 3.609 -4.163 1.00 91.06 104 ASP A CA 1
ATOM 784 C C . ASP A 1 104 ? 6.341 3.228 -3.537 1.00 91.06 104 ASP A C 1
ATOM 786 O O . ASP A 1 104 ? 6.103 3.536 -2.372 1.00 91.06 104 ASP A O 1
ATOM 790 N N . LEU A 1 105 ? 5.522 2.450 -4.249 1.00 85.56 105 LEU A N 1
ATOM 791 C CA . LEU A 1 105 ? 4.267 1.930 -3.714 1.00 85.56 105 LEU A CA 1
ATOM 792 C C . LEU A 1 105 ? 4.470 1.148 -2.417 1.00 85.56 105 LEU A C 1
ATOM 794 O O . LEU A 1 105 ? 3.729 1.378 -1.478 1.00 85.56 105 LEU A O 1
ATOM 798 N N . LEU A 1 106 ? 5.464 0.266 -2.320 1.00 82.56 106 LEU A N 1
ATOM 799 C CA . LEU A 1 106 ? 5.736 -0.498 -1.097 1.00 82.56 106 LEU A CA 1
ATOM 800 C C . LEU A 1 106 ? 6.293 0.378 0.040 1.00 82.56 106 LEU A C 1
ATOM 802 O O . LEU A 1 106 ? 6.000 0.113 1.201 1.00 82.56 106 LEU A O 1
ATOM 806 N N . SER A 1 107 ? 7.062 1.423 -0.281 1.00 77.38 107 SER A N 1
ATOM 807 C CA . SER A 1 107 ? 7.763 2.273 0.699 1.00 77.38 107 SER A CA 1
ATOM 808 C C . SER A 1 107 ? 6.918 3.443 1.213 1.00 77.38 107 SER A C 1
ATOM 810 O O . SER A 1 107 ? 7.077 3.875 2.354 1.00 77.38 107 SER A O 1
ATOM 812 N N . HIS A 1 108 ? 6.004 3.969 0.394 1.00 64.06 108 HIS A N 1
ATOM 813 C CA . HIS A 1 108 ? 5.077 5.042 0.771 1.00 64.06 108 HIS A CA 1
ATOM 814 C C . HIS A 1 108 ? 3.855 4.534 1.550 1.00 64.06 108 HIS A C 1
ATOM 816 O O . HIS A 1 108 ? 3.034 5.329 2.015 1.00 64.06 108 HIS A O 1
ATOM 822 N N . GLN A 1 109 ? 3.748 3.219 1.747 1.00 55.91 109 GLN A N 1
ATOM 823 C CA . GLN A 1 109 ? 2.689 2.598 2.526 1.00 55.91 109 GLN A CA 1
ATOM 824 C C . GLN A 1 109 ? 3.003 2.668 4.020 1.00 55.91 109 GLN A C 1
ATOM 826 O O . GLN A 1 109 ? 3.664 1.821 4.606 1.00 55.91 109 GLN A O 1
ATOM 831 N N . ALA A 1 110 ? 2.367 3.636 4.666 1.00 47.91 110 ALA A N 1
ATOM 832 C CA . ALA A 1 110 ? 2.089 3.650 6.099 1.00 47.91 110 ALA A CA 1
ATOM 833 C C . ALA A 1 110 ? 1.112 2.542 6.561 1.00 47.91 110 ALA A C 1
ATOM 835 O O . ALA A 1 110 ? 0.634 2.529 7.700 1.00 47.91 110 ALA A O 1
ATOM 836 N N . MET A 1 111 ? 0.776 1.593 5.687 1.00 54.53 111 MET A N 1
ATOM 837 C CA . MET A 1 111 ? 0.224 0.325 6.118 1.00 54.53 111 MET A CA 1
ATOM 838 C C . MET A 1 111 ? 1.393 -0.569 6.509 1.00 54.53 111 MET A C 1
ATOM 840 O O . MET A 1 111 ? 2.040 -1.153 5.650 1.00 54.53 111 MET A O 1
ATOM 844 N N . SER A 1 112 ? 1.632 -0.718 7.817 1.00 62.12 112 SER A N 1
ATOM 845 C CA . SER A 1 112 ? 2.312 -1.915 8.322 1.00 62.12 112 SER A CA 1
ATOM 846 C C . SER A 1 112 ? 1.717 -3.112 7.580 1.00 62.12 112 SER A C 1
ATOM 848 O O . SER A 1 112 ? 0.498 -3.262 7.558 1.00 62.12 112 SER A O 1
ATOM 850 N N . LEU A 1 113 ? 2.526 -3.930 6.916 1.00 58.56 113 LEU A N 1
ATOM 851 C CA . LEU A 1 113 ? 2.024 -5.037 6.089 1.00 58.56 113 LEU A CA 1
ATOM 852 C C . LEU A 1 113 ? 1.238 -6.064 6.892 1.00 58.56 113 LEU A C 1
ATOM 854 O O . LEU A 1 113 ? 0.414 -6.787 6.343 1.00 58.56 113 LEU A O 1
ATOM 858 N N . ASP A 1 114 ? 1.425 -6.061 8.209 1.00 67.19 114 ASP A N 1
ATOM 859 C CA . ASP A 1 114 ? 0.562 -6.761 9.145 1.00 67.19 114 ASP A CA 1
ATOM 860 C C . ASP A 1 114 ? -0.910 -6.322 8.998 1.00 67.19 114 ASP A C 1
ATOM 862 O O . ASP A 1 114 ? -1.810 -7.154 9.027 1.00 67.19 114 ASP A O 1
ATOM 866 N N . ARG A 1 115 ? -1.178 -5.039 8.721 1.00 73.44 115 ARG A N 1
ATOM 867 C CA . ARG A 1 115 ? -2.515 -4.520 8.383 1.00 73.44 115 ARG A CA 1
ATOM 868 C C . ARG A 1 115 ? -3.023 -5.019 7.040 1.00 73.44 115 ARG A C 1
ATOM 870 O O . ARG A 1 115 ? -4.213 -5.301 6.953 1.00 73.44 115 ARG A O 1
ATOM 877 N N . VAL A 1 116 ? -2.172 -5.117 6.013 1.00 70.81 116 VAL A N 1
ATOM 878 C CA . VAL A 1 116 ? -2.568 -5.677 4.704 1.00 70.81 116 VAL A CA 1
ATOM 879 C C . VAL A 1 116 ? -2.941 -7.146 4.877 1.00 70.81 116 VAL A C 1
ATOM 881 O O . VAL A 1 116 ? -4.015 -7.562 4.452 1.00 70.81 116 VAL A O 1
ATOM 884 N N . HIS A 1 117 ? -2.112 -7.909 5.588 1.00 72.38 117 HIS A N 1
ATOM 885 C CA . HIS A 1 117 ? -2.379 -9.304 5.914 1.00 72.38 117 HIS A CA 1
ATOM 886 C C . HIS A 1 117 ? -3.685 -9.463 6.698 1.00 72.38 117 HIS A C 1
ATOM 888 O O . HIS A 1 117 ? -4.546 -10.255 6.320 1.00 72.38 117 HIS A O 1
ATOM 894 N N . ARG A 1 118 ? -3.883 -8.668 7.759 1.00 81.81 118 ARG A N 1
ATOM 895 C CA . ARG A 1 118 ? -5.139 -8.671 8.520 1.00 81.81 118 ARG A CA 1
ATOM 896 C C . ARG A 1 118 ? -6.329 -8.308 7.640 1.00 81.81 118 ARG A C 1
ATOM 898 O O . ARG A 1 118 ? -7.354 -8.967 7.751 1.00 81.81 118 ARG A O 1
ATOM 905 N N . ALA A 1 119 ? -6.205 -7.315 6.759 1.00 81.81 119 ALA A N 1
ATOM 906 C CA . ALA A 1 119 ? -7.266 -6.939 5.829 1.00 81.81 119 ALA A CA 1
ATOM 907 C C . ALA A 1 119 ? -7.617 -8.088 4.870 1.00 81.81 119 ALA A C 1
ATOM 909 O O . ALA A 1 119 ? -8.796 -8.383 4.697 1.00 81.81 119 ALA A O 1
ATOM 910 N N . LEU A 1 120 ? -6.625 -8.785 4.304 1.00 77.81 120 LEU A N 1
ATOM 911 C CA . LEU A 1 120 ? -6.851 -9.954 3.446 1.00 77.81 120 LEU A CA 1
ATOM 912 C C . LEU A 1 120 ? -7.493 -11.115 4.219 1.00 77.81 120 LEU A C 1
ATOM 914 O O . LEU A 1 120 ? -8.507 -11.652 3.778 1.00 77.81 120 LEU A O 1
ATOM 918 N N . ALA A 1 121 ? -6.990 -11.434 5.413 1.00 82.88 121 ALA A N 1
ATOM 919 C CA . ALA A 1 121 ? -7.578 -12.452 6.284 1.00 82.88 121 ALA A CA 1
ATOM 920 C C . ALA A 1 121 ? -9.026 -12.108 6.688 1.00 82.88 121 ALA A C 1
ATOM 922 O O . ALA A 1 121 ? -9.877 -12.986 6.836 1.00 82.88 121 ALA A O 1
ATOM 923 N N . LEU A 1 122 ? -9.328 -10.819 6.859 1.00 88.94 122 LEU A N 1
ATOM 924 C CA . LEU A 1 122 ? -10.677 -10.326 7.120 1.00 88.94 122 LEU A CA 1
ATOM 925 C C . LEU A 1 122 ? -11.580 -10.465 5.894 1.00 88.94 122 LEU A C 1
ATOM 927 O O . LEU A 1 122 ? -12.724 -10.872 6.055 1.00 88.94 122 LEU A O 1
ATOM 931 N N . VAL A 1 123 ? -11.085 -10.193 4.685 1.00 87.31 123 VAL A N 1
ATOM 932 C CA . VAL A 1 123 ? -11.830 -10.417 3.433 1.00 87.31 123 VAL A CA 1
ATOM 933 C C . VAL A 1 123 ? -12.172 -11.896 3.242 1.00 87.31 123 VAL A C 1
ATOM 935 O O . VAL A 1 123 ? -13.297 -12.214 2.858 1.00 87.31 123 VAL A O 1
ATOM 938 N N . GLU A 1 124 ? -11.238 -12.797 3.553 1.00 83.31 124 GLU A N 1
ATOM 939 C CA . GLU A 1 124 ? -11.469 -14.247 3.504 1.00 83.31 124 GLU A CA 1
ATOM 940 C C . GLU A 1 124 ? -12.530 -14.701 4.515 1.00 83.31 124 GLU A C 1
ATOM 942 O O . GLU A 1 124 ? -13.361 -15.553 4.205 1.00 83.31 124 GLU A O 1
ATOM 947 N N . ARG A 1 125 ? -12.530 -14.124 5.723 1.00 86.62 125 ARG A N 1
ATOM 948 C CA . ARG A 1 125 ? -13.491 -14.463 6.787 1.00 86.62 125 ARG A CA 1
ATOM 949 C C . ARG A 1 125 ? -14.869 -13.835 6.588 1.00 86.62 125 ARG A C 1
ATOM 951 O O . ARG A 1 125 ? -15.878 -14.437 6.945 1.00 86.62 125 ARG A O 1
ATOM 958 N N . GLU A 1 126 ? -14.919 -12.619 6.060 1.00 88.31 126 GLU A N 1
ATOM 959 C CA . GLU A 1 126 ? -16.116 -11.785 5.986 1.00 88.31 126 GLU A CA 1
ATOM 960 C C . GLU A 1 126 ? -16.410 -11.441 4.522 1.00 88.31 126 GLU A C 1
ATOM 962 O O . GLU A 1 126 ? -16.046 -10.373 4.033 1.00 88.31 126 GLU A O 1
ATOM 967 N N . HIS A 1 127 ? -17.134 -12.318 3.816 1.00 83.19 127 HIS A N 1
ATOM 968 C CA . HIS A 1 127 ? -17.412 -12.174 2.376 1.00 83.19 127 HIS A CA 1
ATOM 969 C C . HIS A 1 127 ? -18.014 -10.814 1.974 1.00 83.19 127 HIS A C 1
ATOM 971 O O . HIS A 1 127 ? -17.830 -10.359 0.849 1.00 83.19 127 HIS A O 1
ATOM 977 N N . ARG A 1 128 ? -18.717 -10.123 2.878 1.00 87.06 128 ARG A N 1
ATOM 978 C CA . ARG A 1 128 ? -19.239 -8.766 2.629 1.00 87.06 128 ARG A CA 1
ATOM 979 C C . ARG A 1 128 ? -18.150 -7.720 2.369 1.00 87.06 128 ARG A C 1
ATOM 981 O O . ARG A 1 128 ? -18.421 -6.721 1.710 1.00 87.06 128 ARG A O 1
ATOM 988 N N . LEU A 1 129 ? -16.925 -7.954 2.841 1.00 88.69 129 LEU A N 1
ATOM 989 C CA . LEU A 1 129 ? -15.781 -7.088 2.572 1.00 88.69 129 LEU A CA 1
ATOM 990 C C . LEU A 1 129 ? -15.243 -7.268 1.144 1.00 88.69 129 LEU A C 1
ATOM 992 O O . LEU A 1 129 ? -14.533 -6.385 0.667 1.00 88.69 129 LEU A O 1
ATOM 996 N N . LEU A 1 130 ? -15.617 -8.341 0.425 1.00 84.88 130 LEU A N 1
ATOM 997 C CA . LEU A 1 130 ? -15.153 -8.603 -0.946 1.00 84.88 130 LEU A CA 1
ATOM 998 C C . LEU A 1 130 ? -15.516 -7.472 -1.904 1.00 84.88 130 LEU A C 1
ATOM 1000 O O . LEU A 1 130 ? -14.657 -7.013 -2.647 1.00 84.88 130 LEU A O 1
ATOM 1004 N N . ALA A 1 131 ? -16.761 -6.990 -1.882 1.00 85.69 131 ALA A N 1
ATOM 1005 C CA . ALA A 1 131 ? -17.192 -5.921 -2.784 1.00 85.69 131 ALA A CA 1
ATOM 1006 C C . ALA A 1 131 ? -16.388 -4.632 -2.555 1.00 85.69 131 ALA A C 1
ATOM 1008 O O . ALA A 1 131 ? -15.980 -3.965 -3.506 1.00 85.69 131 ALA A O 1
ATOM 1009 N N . ARG A 1 132 ? -16.106 -4.311 -1.287 1.00 84.19 132 ARG A N 1
ATOM 1010 C CA . ARG A 1 132 ? -15.295 -3.147 -0.929 1.00 84.19 132 ARG A CA 1
ATOM 1011 C C . ARG A 1 132 ? -13.829 -3.331 -1.324 1.00 84.19 132 ARG A C 1
ATOM 1013 O O . ARG A 1 132 ? -13.233 -2.406 -1.866 1.00 84.19 132 ARG A O 1
ATOM 1020 N N . HIS A 1 133 ? -13.267 -4.516 -1.098 1.00 81.75 133 HIS A N 1
ATOM 1021 C CA . HIS A 1 133 ? -11.911 -4.854 -1.526 1.00 81.75 133 HIS A CA 1
ATOM 1022 C C . HIS A 1 133 ? -11.761 -4.776 -3.054 1.00 81.75 133 HIS A C 1
ATOM 1024 O O . HIS A 1 133 ? -10.816 -4.166 -3.544 1.00 81.75 133 HIS A O 1
ATOM 1030 N N . MET A 1 134 ? -12.728 -5.310 -3.807 1.00 84.12 134 MET A N 1
ATOM 1031 C CA . MET A 1 134 ? -12.742 -5.252 -5.272 1.00 84.12 134 MET A CA 1
ATOM 1032 C C . MET A 1 134 ? -12.811 -3.817 -5.792 1.00 84.12 134 MET A C 1
ATOM 1034 O O . MET A 1 134 ? -12.075 -3.476 -6.710 1.00 84.12 134 MET A O 1
ATOM 1038 N N . TRP A 1 135 ? -13.628 -2.954 -5.181 1.00 83.06 135 TRP A N 1
ATOM 1039 C CA . TRP A 1 135 ? -13.664 -1.531 -5.532 1.00 83.06 135 TRP A CA 1
ATOM 1040 C C . TRP A 1 135 ? -12.301 -0.848 -5.344 1.00 83.06 135 TRP A C 1
ATOM 1042 O O . TRP A 1 135 ? -11.877 -0.056 -6.182 1.00 83.06 135 TRP A O 1
ATOM 1052 N N . TRP A 1 136 ? -11.580 -1.180 -4.272 1.00 78.25 136 TRP A N 1
ATOM 1053 C CA . TRP A 1 136 ? -10.244 -0.635 -4.041 1.00 78.25 136 TRP A CA 1
ATOM 1054 C C . TRP A 1 136 ? -9.222 -1.123 -5.073 1.00 78.25 136 TRP A C 1
ATOM 1056 O O . TRP A 1 136 ? -8.496 -0.309 -5.645 1.00 78.25 136 TRP A O 1
ATOM 1066 N N . VAL A 1 137 ? -9.208 -2.431 -5.357 1.00 81.62 137 VAL A N 1
ATOM 1067 C CA . VAL A 1 137 ? -8.369 -3.010 -6.417 1.00 81.62 137 VAL A CA 1
ATOM 1068 C C . VAL A 1 137 ? -8.661 -2.335 -7.758 1.00 81.62 137 VAL A C 1
ATOM 1070 O O . VAL A 1 137 ? -7.738 -1.996 -8.495 1.00 81.62 137 VAL A O 1
ATOM 1073 N N . GLU A 1 138 ? -9.934 -2.081 -8.051 1.00 86.06 138 GLU A N 1
ATOM 1074 C CA . GLU A 1 138 ? -10.373 -1.442 -9.288 1.00 86.06 138 GLU A CA 1
ATOM 1075 C C . GLU A 1 138 ? -9.928 0.026 -9.401 1.00 86.06 138 GLU A C 1
ATOM 1077 O O . GLU A 1 138 ? -9.534 0.478 -10.480 1.00 86.06 138 GLU A O 1
ATOM 1082 N N . ASN A 1 139 ? -9.911 0.768 -8.293 1.00 84.62 139 ASN A N 1
ATOM 1083 C CA . ASN A 1 139 ? -9.387 2.135 -8.275 1.00 84.62 139 ASN A CA 1
ATOM 1084 C C . ASN A 1 139 ? -7.877 2.177 -8.504 1.00 84.62 139 ASN A C 1
ATOM 1086 O O . ASN A 1 139 ? -7.406 2.991 -9.296 1.00 84.62 139 ASN A O 1
ATOM 1090 N N . LEU A 1 140 ? -7.123 1.282 -7.858 1.00 84.06 140 LEU A N 1
ATOM 1091 C CA . LEU A 1 140 ? -5.688 1.137 -8.104 1.00 84.06 140 LEU A CA 1
ATOM 1092 C C . LEU A 1 140 ? -5.423 0.791 -9.574 1.00 84.06 140 LEU A C 1
ATOM 1094 O O . LEU A 1 140 ? -4.612 1.439 -10.236 1.00 84.06 140 LEU A O 1
ATOM 1098 N N . ARG A 1 141 ? -6.162 -0.189 -10.106 1.00 90.81 141 ARG A N 1
ATOM 1099 C CA . ARG A 1 141 ? -6.096 -0.601 -11.513 1.00 90.81 141 ARG A CA 1
ATOM 1100 C C . ARG A 1 141 ? -6.308 0.593 -12.447 1.00 90.81 141 ARG A C 1
ATOM 1102 O O . ARG A 1 141 ? -5.512 0.806 -13.358 1.00 90.81 141 ARG A O 1
ATOM 1109 N N . THR A 1 142 ? -7.346 1.388 -12.197 1.00 91.81 142 THR A N 1
ATOM 1110 C CA . THR A 1 142 ? -7.682 2.575 -12.998 1.00 91.81 142 THR A CA 1
ATOM 1111 C C . THR A 1 142 ? -6.603 3.656 -12.897 1.00 91.81 142 THR A C 1
ATOM 1113 O O . THR A 1 142 ? -6.211 4.223 -13.915 1.00 91.81 142 THR A O 1
ATOM 1116 N N . GLY A 1 143 ? -6.069 3.905 -11.697 1.00 91.81 143 GLY A N 1
ATOM 1117 C CA . GLY A 1 143 ? -4.984 4.864 -11.489 1.00 91.81 143 GLY A CA 1
ATOM 1118 C C . GLY A 1 143 ? -3.690 4.471 -12.208 1.00 91.81 143 GLY A C 1
ATOM 1119 O O . GLY A 1 143 ? -3.062 5.310 -12.848 1.00 91.81 143 GLY A O 1
ATOM 1120 N N . LEU A 1 144 ? -3.307 3.192 -12.168 1.00 94.19 144 LEU A N 1
ATOM 1121 C CA . LEU A 1 144 ? -2.122 2.702 -12.882 1.00 94.19 144 LEU A CA 1
ATOM 1122 C C . LEU A 1 144 ? -2.291 2.766 -14.403 1.00 94.19 144 LEU A C 1
ATOM 1124 O O . LEU A 1 144 ? -1.340 3.122 -15.096 1.00 94.19 144 LEU A O 1
ATOM 1128 N N . LEU A 1 145 ? -3.489 2.478 -14.927 1.00 96.25 145 LEU A N 1
ATOM 1129 C CA . LEU A 1 145 ? -3.767 2.635 -16.357 1.00 96.25 145 LEU A CA 1
ATOM 1130 C C . LEU A 1 145 ? -3.571 4.077 -16.833 1.00 96.25 145 LEU A C 1
ATOM 1132 O O . LEU A 1 145 ? -2.968 4.274 -17.886 1.00 96.25 145 LEU A O 1
ATOM 1136 N N . ASP A 1 146 ? -4.024 5.073 -16.063 1.00 96.12 146 ASP A N 1
ATOM 1137 C CA . ASP A 1 146 ? -3.774 6.488 -16.380 1.00 96.12 146 ASP A CA 1
ATOM 1138 C C . ASP A 1 146 ? -2.269 6.781 -16.450 1.00 96.12 146 ASP A C 1
ATOM 1140 O O . ASP A 1 146 ? -1.777 7.327 -17.439 1.00 96.12 146 ASP A O 1
ATOM 1144 N N . VAL A 1 147 ? -1.514 6.352 -15.435 1.00 96.12 147 VAL A N 1
ATOM 1145 C CA . VAL A 1 147 ? -0.060 6.567 -15.362 1.00 96.12 147 VAL A CA 1
ATOM 1146 C C . VAL A 1 147 ? 0.665 5.923 -16.548 1.00 96.12 147 VAL A C 1
ATOM 1148 O O . VAL A 1 147 ? 1.504 6.565 -17.186 1.00 96.12 147 VAL A O 1
ATOM 1151 N N . PHE A 1 148 ? 0.331 4.676 -16.884 1.00 97.56 148 PHE A N 1
ATOM 1152 C CA . PHE A 1 148 ? 0.942 3.959 -18.005 1.00 97.56 148 PHE A CA 1
ATOM 1153 C C . PHE A 1 148 ? 0.545 4.545 -19.357 1.00 97.56 148 PHE A C 1
ATOM 1155 O O . PHE A 1 148 ? 1.406 4.693 -20.224 1.00 97.56 148 PHE A O 1
ATOM 1162 N N . GLY A 1 149 ? -0.721 4.931 -19.530 1.00 97.12 149 GLY A N 1
ATOM 1163 C CA . GLY A 1 149 ? -1.199 5.600 -20.738 1.00 97.12 149 GLY A CA 1
ATOM 1164 C C . GLY A 1 149 ? -0.479 6.926 -20.979 1.00 97.12 149 GLY A C 1
ATOM 1165 O O . GLY A 1 149 ? -0.010 7.181 -22.087 1.00 97.12 149 GLY A O 1
ATOM 1166 N N . ARG A 1 150 ? -0.305 7.730 -19.923 1.00 96.94 150 ARG A N 1
ATOM 1167 C CA . ARG A 1 150 ? 0.432 8.999 -19.982 1.00 96.94 150 ARG A CA 1
ATOM 1168 C C . ARG A 1 150 ? 1.900 8.806 -20.343 1.00 96.94 150 ARG A C 1
ATOM 1170 O O . ARG A 1 150 ? 2.387 9.524 -21.206 1.00 96.94 150 ARG A O 1
ATOM 1177 N N . ARG A 1 151 ? 2.592 7.822 -19.751 1.00 97.38 151 ARG A N 1
ATOM 1178 C CA . ARG A 1 151 ? 3.972 7.496 -20.158 1.00 97.38 151 ARG A CA 1
ATOM 1179 C C . ARG A 1 151 ? 4.023 7.073 -21.626 1.00 97.38 151 ARG A C 1
ATOM 1181 O O . ARG A 1 151 ? 4.866 7.571 -22.358 1.00 97.38 151 ARG A O 1
ATOM 1188 N N . ARG A 1 152 ? 3.132 6.174 -22.064 1.00 97.19 152 ARG A N 1
ATOM 1189 C CA . ARG A 1 152 ? 3.147 5.603 -23.426 1.00 97.19 152 ARG A CA 1
ATOM 1190 C C . ARG A 1 152 ? 2.955 6.657 -24.517 1.00 97.19 152 ARG A C 1
ATOM 1192 O O . ARG A 1 152 ? 3.463 6.463 -25.617 1.00 97.19 152 ARG A O 1
ATOM 1199 N N . ALA A 1 153 ? 2.229 7.737 -24.221 1.00 96.38 153 ALA A N 1
ATOM 1200 C CA . ALA A 1 153 ? 1.991 8.831 -25.159 1.00 96.38 153 ALA A CA 1
ATOM 1201 C C . ALA A 1 153 ? 3.293 9.524 -25.603 1.00 96.38 153 ALA A C 1
ATOM 1203 O O . ALA A 1 153 ? 3.460 9.778 -26.794 1.00 96.38 153 ALA A O 1
ATOM 1204 N N . ASP A 1 154 ? 4.219 9.759 -24.668 1.00 95.50 154 ASP A N 1
ATOM 1205 C CA . ASP A 1 154 ? 5.481 10.471 -24.924 1.00 95.50 154 ASP A CA 1
ATOM 1206 C C . ASP A 1 154 ? 6.699 9.528 -25.003 1.00 95.50 154 ASP A C 1
ATOM 1208 O O . ASP A 1 154 ? 7.695 9.827 -25.662 1.00 95.50 154 ASP A O 1
ATOM 1212 N N . HIS A 1 155 ? 6.608 8.355 -24.371 1.00 95.12 155 HIS A N 1
ATOM 1213 C CA . HIS A 1 155 ? 7.648 7.329 -24.302 1.00 95.12 155 HIS A CA 1
ATOM 1214 C C . HIS A 1 155 ? 7.062 5.957 -24.679 1.00 95.12 155 HIS A C 1
ATOM 1216 O O . HIS A 1 155 ? 6.682 5.178 -23.794 1.00 95.12 155 HIS A O 1
ATOM 1222 N N . PRO A 1 156 ? 6.964 5.643 -25.987 1.00 92.38 156 PRO A N 1
ATOM 1223 C CA . PRO A 1 156 ? 6.342 4.412 -26.454 1.00 92.38 156 PRO A CA 1
ATOM 1224 C C . PRO A 1 156 ? 7.041 3.160 -25.923 1.00 92.38 156 PRO A C 1
ATOM 1226 O O . PRO A 1 156 ? 8.265 3.045 -25.947 1.0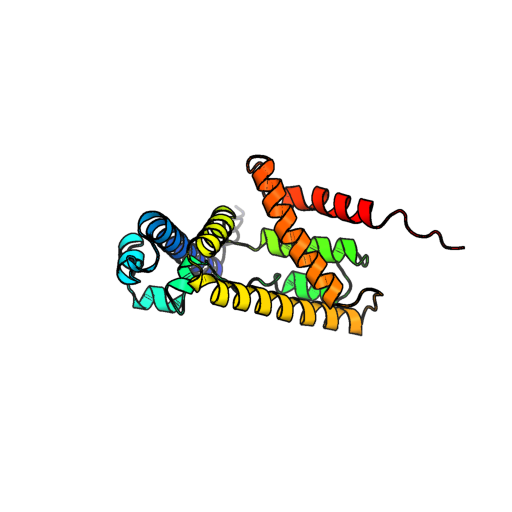0 92.38 156 PRO A O 1
ATOM 1229 N N . PHE A 1 157 ? 6.238 2.186 -25.513 1.00 93.94 157 PHE A N 1
ATOM 1230 C CA . PHE A 1 157 ? 6.680 0.839 -25.180 1.00 93.94 157 PHE A CA 1
ATOM 1231 C C . PHE A 1 157 ? 5.742 -0.201 -25.799 1.00 93.94 157 PHE A C 1
ATOM 1233 O O . PHE A 1 157 ? 4.591 0.097 -26.135 1.00 93.94 157 PHE A O 1
ATOM 1240 N N . VAL A 1 158 ? 6.260 -1.420 -25.969 1.00 93.44 158 VAL A N 1
ATOM 1241 C CA . VAL A 1 158 ? 5.556 -2.519 -26.646 1.00 93.44 158 VAL A CA 1
ATOM 1242 C C . VAL A 1 158 ? 4.396 -3.088 -25.817 1.00 93.44 158 VAL A C 1
ATOM 1244 O O . VAL A 1 158 ? 3.315 -3.221 -26.389 1.00 93.44 158 VAL A O 1
ATOM 1247 N N . PRO A 1 159 ? 4.557 -3.423 -24.515 1.00 94.06 159 PRO A N 1
ATOM 1248 C CA . PRO A 1 159 ? 3.475 -4.026 -23.736 1.00 94.06 159 PRO A CA 1
ATOM 1249 C C . PRO A 1 159 ? 2.222 -3.150 -23.666 1.00 94.06 159 PRO A C 1
ATOM 1251 O O . PRO A 1 159 ? 2.314 -1.930 -23.546 1.00 94.06 159 PRO A O 1
ATOM 1254 N N . GLU A 1 160 ? 1.044 -3.769 -23.666 1.00 95.38 160 GLU A N 1
ATOM 1255 C CA . GLU A 1 160 ? -0.192 -3.037 -23.383 1.00 95.38 160 GLU A CA 1
ATOM 1256 C C . GLU A 1 160 ? -0.238 -2.594 -21.906 1.00 95.38 160 GLU A C 1
ATOM 1258 O O . GLU A 1 160 ? 0.196 -3.354 -21.030 1.00 95.38 160 GLU A O 1
ATOM 1263 N N . PRO A 1 161 ? -0.768 -1.394 -21.593 1.00 96.06 161 PRO A N 1
ATOM 1264 C CA . PRO A 1 161 ? -0.919 -0.907 -20.223 1.00 96.06 161 PRO A CA 1
ATOM 1265 C C . PRO A 1 161 ? -1.595 -1.913 -19.287 1.00 96.06 161 PRO A C 1
ATOM 1267 O O . PRO A 1 161 ? -1.155 -2.085 -18.153 1.00 96.06 161 PRO A O 1
ATOM 1270 N N . GLU A 1 162 ? -2.606 -2.641 -19.761 1.00 94.81 16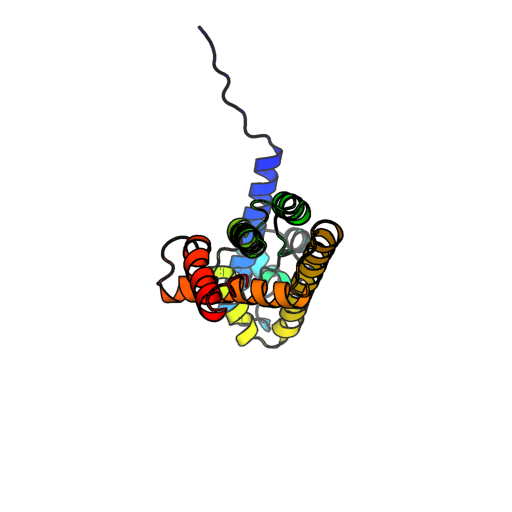2 GLU A N 1
ATOM 1271 C CA . GLU A 1 162 ? -3.290 -3.688 -19.000 1.00 94.81 162 GLU A CA 1
ATOM 1272 C C . GLU A 1 162 ? -2.335 -4.793 -18.530 1.00 94.81 162 GLU A C 1
ATOM 1274 O O . GLU A 1 162 ? -2.444 -5.261 -17.394 1.00 94.81 162 GLU A O 1
ATOM 1279 N N . LEU A 1 163 ? -1.370 -5.190 -19.365 1.00 95.12 163 LEU A N 1
ATOM 1280 C CA . LEU A 1 163 ? -0.364 -6.179 -18.984 1.00 95.12 163 LEU A CA 1
ATOM 1281 C C . LEU A 1 163 ? 0.550 -5.632 -17.886 1.00 95.12 163 LEU A C 1
ATOM 1283 O O . LEU A 1 163 ? 0.819 -6.338 -16.915 1.00 95.12 163 LEU A O 1
ATOM 1287 N N . LEU A 1 164 ? 0.975 -4.370 -17.989 1.00 95.25 164 LEU A N 1
ATOM 1288 C CA . LEU A 1 164 ? 1.779 -3.727 -16.946 1.00 95.25 164 LEU A CA 1
ATOM 1289 C C . LEU A 1 164 ? 1.031 -3.654 -15.614 1.00 95.25 164 LEU A C 1
ATOM 1291 O O . LEU A 1 164 ? 1.630 -3.903 -14.569 1.00 95.25 164 LEU A O 1
ATOM 1295 N N . VAL A 1 165 ? -0.278 -3.384 -15.632 1.00 95.56 165 VAL A N 1
ATOM 1296 C CA . VAL A 1 165 ? -1.092 -3.397 -14.408 1.00 95.56 165 VAL A CA 1
ATOM 1297 C C . VAL A 1 165 ? -1.109 -4.788 -13.785 1.00 95.56 165 VAL A C 1
ATOM 1299 O O . VAL A 1 165 ? -0.861 -4.917 -12.588 1.00 95.56 165 VAL A O 1
ATOM 1302 N N . MET A 1 166 ? -1.337 -5.841 -14.576 1.00 93.81 166 MET A N 1
ATOM 1303 C CA . MET A 1 166 ? -1.301 -7.218 -14.066 1.00 93.81 166 MET A CA 1
ATOM 1304 C C . MET A 1 166 ? 0.066 -7.580 -13.475 1.00 93.81 166 MET A C 1
ATOM 1306 O O . MET A 1 166 ? 0.129 -8.227 -12.426 1.00 93.81 166 MET A O 1
ATOM 1310 N N . VAL A 1 167 ? 1.154 -7.130 -14.105 1.00 94.44 167 VAL A N 1
ATOM 1311 C CA . VAL A 1 167 ? 2.517 -7.311 -13.591 1.00 94.44 167 VAL A CA 1
ATOM 1312 C C . VAL A 1 167 ? 2.696 -6.579 -12.265 1.00 94.44 167 VAL A C 1
ATOM 1314 O O . VAL A 1 167 ? 3.106 -7.209 -11.297 1.00 94.44 167 VAL A O 1
ATOM 1317 N N . VAL A 1 168 ? 2.324 -5.300 -12.162 1.00 94.12 168 VAL A N 1
ATOM 1318 C CA . VAL A 1 168 ? 2.421 -4.534 -10.906 1.00 94.12 168 VAL A CA 1
ATOM 1319 C C . VAL A 1 168 ? 1.631 -5.196 -9.780 1.00 94.12 168 VAL A C 1
ATOM 1321 O O . VAL A 1 168 ? 2.173 -5.404 -8.696 1.00 94.12 168 VAL A O 1
ATOM 1324 N N . MET A 1 169 ? 0.386 -5.601 -10.038 1.00 89.25 169 MET A N 1
ATOM 1325 C CA . MET A 1 169 ? -0.440 -6.300 -9.048 1.00 89.25 169 MET A CA 1
ATOM 1326 C C . MET A 1 169 ? 0.203 -7.621 -8.597 1.00 89.25 169 MET A C 1
ATOM 1328 O O . MET A 1 169 ? 0.175 -7.959 -7.412 1.00 89.25 169 MET A O 1
ATOM 1332 N N . SER A 1 170 ? 0.826 -8.349 -9.528 1.00 91.69 170 SER A N 1
ATOM 1333 C CA . SER A 1 170 ? 1.532 -9.602 -9.240 1.00 91.69 170 SER A CA 1
ATOM 1334 C C . SER A 1 170 ? 2.813 -9.374 -8.437 1.00 91.69 170 SER A C 1
ATOM 1336 O O . SER A 1 170 ? 3.066 -10.119 -7.490 1.00 91.69 170 SER A O 1
ATOM 1338 N N . LEU A 1 171 ? 3.595 -8.342 -8.768 1.00 92.94 171 LEU A N 1
ATOM 1339 C CA . LEU A 1 171 ? 4.809 -7.966 -8.041 1.00 92.94 171 LEU A CA 1
ATOM 1340 C C . LEU A 1 171 ? 4.479 -7.566 -6.604 1.00 92.94 171 LEU A C 1
ATOM 1342 O O . LEU A 1 171 ? 5.106 -8.080 -5.682 1.00 92.94 171 LEU A O 1
ATOM 1346 N N . LEU A 1 172 ? 3.456 -6.730 -6.401 1.00 87.06 172 LEU A N 1
ATOM 1347 C CA . LEU A 1 172 ? 2.989 -6.338 -5.069 1.00 87.06 172 LEU A CA 1
ATOM 1348 C C . LEU A 1 172 ? 2.607 -7.563 -4.234 1.00 87.06 172 LEU A C 1
ATOM 1350 O O . LEU A 1 172 ? 3.161 -7.780 -3.158 1.00 87.06 172 LEU A O 1
ATOM 1354 N N . ARG A 1 173 ? 1.716 -8.412 -4.763 1.00 84.44 173 ARG A N 1
ATOM 1355 C CA . ARG A 1 173 ? 1.235 -9.602 -4.049 1.00 84.44 173 ARG A CA 1
ATOM 1356 C C . ARG A 1 173 ? 2.365 -10.583 -3.732 1.00 84.44 173 ARG A C 1
ATOM 1358 O O . ARG A 1 173 ? 2.438 -11.097 -2.620 1.00 84.44 173 ARG A O 1
ATOM 1365 N N . THR A 1 174 ? 3.225 -10.868 -4.705 1.00 89.75 174 THR A N 1
ATOM 1366 C CA . THR A 1 174 ? 4.279 -11.883 -4.561 1.00 89.75 174 THR A CA 1
ATOM 1367 C C . THR A 1 174 ? 5.383 -11.408 -3.625 1.00 89.75 174 THR A C 1
ATOM 1369 O O . THR A 1 174 ? 5.839 -12.188 -2.797 1.00 89.75 174 THR A O 1
ATOM 1372 N N . THR A 1 175 ? 5.735 -10.120 -3.672 1.00 90.06 175 THR A N 1
ATOM 1373 C CA . THR A 1 175 ? 6.708 -9.518 -2.746 1.00 90.06 175 THR A CA 1
ATOM 1374 C C . THR A 1 175 ? 6.230 -9.617 -1.298 1.00 90.06 175 THR A C 1
ATOM 1376 O O . THR A 1 175 ? 6.995 -10.022 -0.425 1.00 90.06 175 THR A O 1
ATOM 1379 N N . THR A 1 176 ? 4.948 -9.337 -1.033 1.00 82.44 176 THR A N 1
ATOM 1380 C CA . THR A 1 176 ? 4.370 -9.507 0.310 1.00 82.44 176 THR A CA 1
ATOM 1381 C C . THR A 1 176 ? 4.401 -10.967 0.767 1.00 82.44 176 THR A C 1
ATOM 1383 O O . THR A 1 176 ? 4.812 -11.243 1.893 1.00 82.44 176 THR A O 1
ATOM 1386 N N . LEU A 1 177 ? 4.022 -11.912 -0.100 1.00 83.69 177 LEU A N 1
ATOM 1387 C CA . LEU A 1 177 ? 4.046 -13.341 0.234 1.00 83.69 177 LEU A CA 1
ATOM 1388 C C . LEU A 1 177 ? 5.466 -13.871 0.479 1.00 83.69 177 LEU A C 1
ATOM 1390 O O . LEU A 1 177 ? 5.668 -14.716 1.351 1.00 83.69 177 LEU A O 1
ATOM 1394 N N . GLU A 1 178 ? 6.457 -13.398 -0.277 1.00 86.88 178 GLU A N 1
ATOM 1395 C CA . GLU A 1 178 ? 7.853 -13.799 -0.102 1.00 86.88 178 GLU A CA 1
ATOM 1396 C C . GLU A 1 178 ? 8.419 -13.296 1.229 1.00 86.88 178 GLU A C 1
ATOM 1398 O O . GLU A 1 178 ? 8.994 -14.088 1.981 1.00 86.88 178 GLU A O 1
ATOM 1403 N N . TRP A 1 179 ? 8.170 -12.028 1.563 1.00 86.94 179 TRP A N 1
ATOM 1404 C CA . TRP A 1 179 ? 8.533 -11.443 2.854 1.00 86.94 179 TRP A CA 1
ATOM 1405 C C . TRP A 1 179 ? 7.922 -12.221 4.032 1.00 86.94 179 TRP A C 1
ATOM 1407 O O . TRP A 1 179 ? 8.615 -12.526 5.005 1.00 86.94 179 TRP A O 1
ATOM 1417 N N . GLU A 1 180 ? 6.652 -12.631 3.932 1.00 81.00 180 GLU A N 1
ATOM 1418 C CA . GLU A 1 180 ? 5.995 -13.474 4.943 1.00 81.00 180 GLU A CA 1
ATOM 1419 C C . GLU A 1 180 ? 6.631 -14.860 5.061 1.00 81.00 180 GLU A C 1
ATOM 1421 O O . GLU A 1 180 ? 6.946 -15.310 6.166 1.00 81.00 180 GLU A O 1
ATOM 1426 N N . ARG A 1 181 ? 6.856 -15.532 3.927 1.00 85.81 181 ARG A N 1
ATOM 1427 C CA . ARG A 1 181 ? 7.490 -16.857 3.878 1.00 85.81 181 ARG A CA 1
ATOM 1428 C C . ARG A 1 181 ? 8.878 -16.844 4.521 1.00 85.81 181 ARG A C 1
ATOM 1430 O O . ARG A 1 181 ? 9.281 -17.838 5.120 1.00 85.81 181 ARG A O 1
ATOM 1437 N N . LEU A 1 182 ? 9.593 -15.727 4.410 1.00 87.12 182 LEU A N 1
ATOM 1438 C CA . LEU A 1 182 ? 10.920 -15.516 4.989 1.00 87.12 182 LEU A CA 1
ATOM 1439 C C . LEU A 1 182 ? 10.877 -14.971 6.427 1.00 87.12 182 LEU A C 1
ATOM 1441 O O . LEU A 1 182 ? 11.881 -14.480 6.939 1.00 87.12 182 LEU A O 1
ATOM 1445 N N . GLY A 1 183 ? 9.730 -15.074 7.102 1.00 82.69 183 GLY A N 1
ATOM 1446 C CA . GLY A 1 183 ? 9.602 -14.732 8.516 1.00 82.69 183 GLY A CA 1
ATOM 1447 C C . GLY A 1 183 ? 9.622 -13.231 8.793 1.00 82.69 183 GLY A C 1
ATOM 1448 O O . GLY A 1 183 ? 9.970 -12.836 9.903 1.00 82.69 183 GLY A O 1
ATOM 1449 N N . ARG A 1 184 ? 9.241 -12.403 7.809 1.00 81.38 184 ARG A N 1
ATOM 1450 C CA . ARG A 1 184 ? 9.169 -10.937 7.916 1.00 81.38 184 ARG A CA 1
ATOM 1451 C C . ARG A 1 184 ? 10.520 -10.275 8.229 1.00 81.38 184 ARG A C 1
ATOM 1453 O O . ARG A 1 184 ? 10.585 -9.302 8.975 1.00 81.38 184 ARG A O 1
ATOM 1460 N N . ALA A 1 185 ? 11.613 -10.814 7.688 1.00 78.88 185 ALA A N 1
ATOM 1461 C CA . ALA A 1 185 ? 12.938 -10.210 7.812 1.00 78.88 185 ALA A CA 1
ATOM 1462 C C . ALA A 1 185 ? 13.057 -8.955 6.924 1.00 78.88 185 ALA A C 1
ATOM 1464 O O . ALA A 1 185 ? 12.847 -9.043 5.713 1.00 78.88 185 ALA A O 1
ATOM 1465 N N . GLY A 1 186 ? 13.425 -7.812 7.514 1.00 84.44 186 GLY A N 1
ATOM 1466 C CA . GLY A 1 186 ? 13.538 -6.531 6.803 1.00 84.44 186 GLY A CA 1
ATOM 1467 C C . GLY A 1 186 ? 12.185 -5.950 6.384 1.00 84.44 186 GLY A C 1
ATOM 1468 O O . GLY A 1 186 ? 11.144 -6.313 6.938 1.00 84.44 186 GLY A O 1
ATOM 1469 N N . GLU A 1 187 ? 12.208 -5.069 5.391 1.00 82.75 187 GLU A N 1
ATOM 1470 C CA . GLU A 1 187 ? 11.018 -4.482 4.771 1.00 82.75 187 GLU A CA 1
ATOM 1471 C C . GLU A 1 187 ? 10.667 -5.243 3.478 1.00 82.75 187 GLU A C 1
ATOM 1473 O O . GLU A 1 187 ? 11.556 -5.768 2.812 1.00 82.75 187 GLU A O 1
ATOM 1478 N N . PRO A 1 188 ? 9.402 -5.301 3.030 1.00 83.88 188 PRO A N 1
ATOM 1479 C CA . PRO A 1 188 ? 9.032 -6.014 1.801 1.00 83.88 188 PRO A CA 1
ATOM 1480 C C . PRO A 1 188 ? 9.748 -5.510 0.563 1.00 83.88 188 PRO A C 1
ATOM 1482 O O . PRO A 1 188 ? 10.026 -6.293 -0.337 1.00 83.88 188 PRO A O 1
ATOM 1485 N N . VAL A 1 189 ? 10.035 -4.208 0.500 1.00 89.12 189 VAL A N 1
ATOM 1486 C CA . VAL A 1 189 ? 10.765 -3.626 -0.629 1.00 89.12 189 VAL A CA 1
ATOM 1487 C C . VAL A 1 189 ? 12.139 -4.284 -0.809 1.00 89.12 189 VAL A C 1
ATOM 1489 O O . VAL A 1 189 ? 12.589 -4.425 -1.944 1.00 89.12 189 VAL A O 1
ATOM 1492 N N . ASP A 1 190 ? 12.743 -4.802 0.268 1.00 90.69 190 ASP A N 1
ATOM 1493 C CA . ASP A 1 190 ? 14.006 -5.547 0.224 1.00 90.69 190 ASP A CA 1
ATOM 1494 C C . ASP A 1 190 ? 13.870 -6.879 -0.540 1.00 90.69 190 ASP A C 1
ATOM 1496 O O . ASP A 1 190 ? 14.845 -7.394 -1.086 1.00 90.69 190 ASP A O 1
ATOM 1500 N N . HIS A 1 191 ? 12.652 -7.426 -0.630 1.00 92.12 191 HIS A N 1
ATOM 1501 C CA . HIS A 1 191 ? 12.337 -8.681 -1.325 1.00 92.12 191 HIS A CA 1
ATOM 1502 C C . HIS A 1 191 ? 11.901 -8.464 -2.779 1.00 92.12 191 HIS A C 1
ATOM 1504 O O . HIS A 1 191 ? 11.906 -9.408 -3.568 1.00 92.12 191 HIS A O 1
ATOM 1510 N N . LEU A 1 192 ? 11.570 -7.227 -3.172 1.00 94.50 192 LEU A N 1
ATOM 1511 C CA . LEU A 1 192 ? 11.091 -6.910 -4.523 1.00 94.50 192 LEU A CA 1
ATOM 1512 C C . LEU A 1 192 ? 12.107 -7.305 -5.604 1.00 94.50 192 LEU A C 1
ATOM 1514 O O . LEU A 1 192 ? 11.717 -7.799 -6.660 1.00 94.50 192 LEU A O 1
ATOM 1518 N N . GLY A 1 193 ? 13.406 -7.121 -5.342 1.00 94.81 193 GLY A N 1
ATOM 1519 C CA . GLY A 1 193 ? 14.467 -7.497 -6.283 1.00 94.81 193 GLY A CA 1
ATOM 1520 C C . GLY A 1 193 ? 14.425 -8.983 -6.653 1.00 94.81 193 GLY A C 1
ATOM 1521 O O . GLY A 1 193 ? 14.421 -9.313 -7.836 1.00 94.81 193 GLY A O 1
ATOM 1522 N N . SER A 1 194 ? 14.277 -9.860 -5.651 1.00 94.25 194 SER A N 1
ATOM 1523 C CA . SER A 1 194 ? 14.143 -11.316 -5.836 1.00 94.25 194 SER A CA 1
ATOM 1524 C C . SER A 1 194 ? 12.949 -11.669 -6.727 1.00 94.25 194 SER A C 1
ATOM 1526 O O . SER A 1 194 ? 13.066 -12.466 -7.659 1.00 94.25 194 SER A O 1
ATOM 1528 N N . VAL A 1 195 ? 11.794 -11.039 -6.491 1.00 95.38 195 VAL A N 1
ATOM 1529 C CA . VAL A 1 195 ? 10.575 -11.282 -7.278 1.00 95.38 195 VAL A CA 1
ATOM 1530 C C . VAL A 1 195 ? 10.728 -10.790 -8.720 1.00 95.38 195 VAL A C 1
ATOM 1532 O O . VAL A 1 195 ? 10.293 -11.465 -9.655 1.00 95.38 195 VAL A O 1
ATOM 1535 N N . VAL A 1 196 ? 11.365 -9.636 -8.934 1.00 95.88 196 VAL A N 1
ATOM 1536 C CA . VAL A 1 196 ? 11.632 -9.135 -10.290 1.00 95.88 196 VAL A CA 1
ATOM 1537 C C . VAL A 1 196 ? 12.615 -10.046 -11.029 1.00 95.88 196 VAL A C 1
ATOM 1539 O O . VAL A 1 196 ? 12.424 -10.299 -12.218 1.00 95.88 196 VAL A O 1
ATOM 1542 N N . ASP A 1 197 ? 13.614 -10.606 -10.349 1.00 94.19 197 ASP A N 1
ATOM 1543 C CA . ASP A 1 197 ? 14.528 -11.581 -10.952 1.00 94.19 197 ASP A CA 1
ATOM 1544 C C . ASP A 1 197 ? 13.806 -12.874 -11.367 1.00 94.19 197 ASP A C 1
ATOM 1546 O O . ASP A 1 197 ? 14.079 -13.411 -12.444 1.00 94.19 197 ASP A O 1
ATOM 1550 N N . GLN A 1 198 ? 12.816 -13.331 -10.589 1.00 93.06 198 GLN A N 1
ATOM 1551 C CA . GLN A 1 198 ? 11.939 -14.443 -10.983 1.00 93.06 198 GLN A CA 1
ATOM 1552 C C . GLN A 1 198 ? 11.127 -14.109 -12.247 1.00 93.06 198 GLN A C 1
ATOM 1554 O O . GLN A 1 198 ? 11.016 -14.942 -13.148 1.00 93.06 198 GLN A O 1
ATOM 1559 N N . LEU A 1 199 ? 10.599 -12.883 -12.352 1.00 92.56 199 LEU A N 1
ATOM 1560 C CA . LEU A 1 199 ? 9.895 -12.418 -13.552 1.00 92.56 199 LEU A CA 1
ATOM 1561 C C . LEU A 1 199 ? 10.826 -12.369 -14.777 1.00 92.56 199 LEU A C 1
ATOM 1563 O O . LEU A 1 199 ? 10.437 -12.824 -15.852 1.00 92.56 199 LEU A O 1
ATOM 1567 N N . ARG A 1 200 ? 12.063 -11.873 -14.621 1.00 90.62 200 ARG A N 1
ATOM 1568 C CA . ARG A 1 200 ? 13.073 -11.865 -15.697 1.00 90.62 200 ARG A CA 1
ATOM 1569 C C . ARG A 1 200 ? 13.403 -13.278 -16.170 1.00 90.62 200 ARG A C 1
ATOM 1571 O O . ARG A 1 200 ? 13.455 -13.521 -17.370 1.00 90.62 200 ARG A O 1
ATOM 1578 N N . ALA A 1 201 ? 13.574 -14.219 -15.243 1.00 89.56 201 ALA A N 1
ATOM 1579 C CA . ALA A 1 201 ? 13.857 -15.611 -15.580 1.00 89.56 201 ALA A CA 1
ATOM 1580 C C . ALA A 1 201 ? 12.731 -16.265 -16.407 1.00 89.56 201 ALA A C 1
ATOM 1582 O O . ALA A 1 201 ? 13.016 -17.088 -17.275 1.00 89.56 201 ALA A O 1
ATOM 1583 N N . LEU A 1 202 ? 11.468 -15.880 -16.177 1.00 88.38 202 LEU A N 1
ATOM 1584 C CA . LEU A 1 202 ? 10.315 -16.361 -16.951 1.00 88.38 202 LEU A CA 1
ATOM 1585 C C . LEU A 1 202 ? 10.265 -15.802 -18.379 1.00 88.38 202 LEU A C 1
ATOM 1587 O O . LEU A 1 202 ? 9.815 -16.502 -19.283 1.00 88.38 202 LEU A O 1
ATOM 1591 N N . ALA A 1 203 ? 10.709 -14.560 -18.587 1.00 83.12 203 ALA A N 1
ATOM 1592 C CA . ALA A 1 203 ? 10.689 -13.913 -19.899 1.00 83.12 203 ALA A CA 1
ATOM 1593 C C . ALA A 1 203 ? 11.740 -14.481 -20.878 1.00 83.12 203 ALA A C 1
ATOM 1595 O O . ALA A 1 203 ? 11.617 -14.282 -22.085 1.00 83.12 203 ALA A O 1
ATOM 1596 N N . GLY A 1 204 ? 12.729 -15.229 -20.373 1.00 74.62 204 GLY A N 1
ATOM 1597 C CA . GLY A 1 204 ? 13.838 -15.760 -21.165 1.00 74.62 204 GLY A CA 1
ATOM 1598 C C . GLY A 1 204 ? 14.901 -14.700 -21.497 1.00 74.62 204 GLY A C 1
ATOM 1599 O O . GLY A 1 204 ? 14.754 -13.533 -21.134 1.00 74.62 204 GLY A O 1
ATOM 1600 N N . PRO A 1 205 ? 16.017 -15.093 -22.140 1.00 68.19 205 PRO A N 1
ATOM 1601 C CA . PRO A 1 205 ? 17.030 -14.145 -22.591 1.00 68.19 205 PRO A CA 1
ATOM 1602 C C . PRO A 1 205 ? 16.465 -13.221 -23.676 1.00 68.19 205 PRO A C 1
ATOM 1604 O O . PRO A 1 205 ? 15.644 -13.644 -24.490 1.00 68.19 205 PRO A O 1
ATOM 1607 N N . ASP A 1 206 ? 16.952 -11.980 -23.695 1.00 57.84 206 ASP A N 1
ATOM 1608 C CA . ASP A 1 206 ? 16.610 -10.975 -24.703 1.00 57.84 206 ASP A CA 1
ATOM 1609 C C . ASP A 1 206 ? 16.815 -11.577 -26.109 1.00 57.84 206 ASP A C 1
ATOM 1611 O O . ASP A 1 206 ? 17.903 -12.116 -26.377 1.00 57.84 206 ASP A O 1
ATOM 1615 N N . PRO A 1 207 ? 15.810 -11.569 -27.006 1.00 57.12 207 PRO A N 1
ATOM 1616 C CA . PRO A 1 207 ? 16.015 -12.029 -28.369 1.00 57.12 207 PRO A CA 1
ATOM 1617 C C . PRO A 1 207 ? 17.094 -11.143 -28.992 1.00 57.12 207 PRO A C 1
ATOM 1619 O O . PRO A 1 207 ? 16.888 -9.955 -29.228 1.00 57.12 207 PRO A O 1
ATOM 1622 N N . SER A 1 208 ? 18.280 -11.718 -29.198 1.00 43.31 208 SER A N 1
ATOM 1623 C CA . SER A 1 208 ? 19.417 -11.000 -29.767 1.00 43.31 208 SER A CA 1
ATOM 1624 C C . SER A 1 208 ? 19.001 -10.351 -31.091 1.00 43.31 208 SER A C 1
ATOM 1626 O O . SER A 1 208 ? 18.328 -11.012 -31.889 1.00 43.31 208 SER A O 1
ATOM 1628 N N . PRO A 1 209 ? 19.387 -9.092 -31.355 1.00 57.47 209 PRO A N 1
ATOM 1629 C CA . PRO A 1 209 ? 19.125 -8.486 -32.648 1.00 57.47 209 PRO A CA 1
ATOM 1630 C C . PRO A 1 209 ? 19.941 -9.246 -33.702 1.00 57.47 209 PRO A C 1
ATOM 1632 O O . PRO A 1 209 ? 21.174 -9.226 -33.675 1.00 57.47 209 PRO A O 1
ATOM 1635 N N . HIS A 1 210 ? 19.242 -9.965 -34.580 1.00 42.72 210 HIS A N 1
ATOM 1636 C CA . HIS A 1 210 ? 19.779 -10.453 -35.848 1.00 42.72 210 HIS A CA 1
ATOM 1637 C C . HIS A 1 210 ? 19.715 -9.350 -36.903 1.00 42.72 210 HIS A C 1
ATOM 1639 O O . HIS A 1 210 ? 18.688 -8.633 -36.938 1.00 42.72 210 HIS A O 1
#

Secondary structure (DSSP, 8-state):
----------HHHHHHHHHHHHHHHHHHHHHHHHHHH-GGG--HHHHHHHHT--HHHHHTT-SSHHHHHHT-------HHHHHHHHTT-SSS-HHHHHHHHHHHHHHS--S-HHHHHHHHHHHHH-TTHHHHHHHHHHHHHHHHHHHHHHHHHHS--SS-HHHHHHHHHHHHHHHHHHHHHTTT-S-THHHHHHHHHHHHHHH-S-----

Organism: NCBI:txid2762210